Protein AF-A0AA96N1C0-F1 (afdb_monomer_lite)

Foldseek 3Di:
DQQDLVNLLVVCVVVVVQLPDQVSQQVVCVVVVHDHCVSLCVRQVHSVSSVCVSCVPVPPVPDDDDDLVVLLVVLLVVCLVVVVQLPDQVSQQVVCVVVVHDHCVSLCVSQVHSQSSCCSNQNDPDPDPPQPRLLVNLLVLCLSVVVQLDDQVSVQVVCVVVVHDHQVSLCVRQVHSVSSNCVNVVVDPDDPDPDPPLQDLVNLLVVCVVVVVQLDDQVSQQVVCVVVVHDHCVSQCVNQVGSVSSCCVSCVVVVVVVVPDPDDPDPVPPPDDD

Secondary structure (DSSP, 8-state):
----HHHHHHHHHHTGGG-SSHHHHHHHHHHTTPPPHHHHHHHHSSHHHHHHHHHH----SS--S--HHHHHHHHHHHHHHTGGG-SSHHHHHHHHHHTTPPPHHHHHHHHSSHHHHHHHHH-----SSHHHHHHHHHHHHHHHTGGG-SSHHHHHHHHHHTTPPPHHHHHHHHSSHHHHHHHHHHS-SS----------HHHHHHHHHHTTTT-SSHHHHHHHHHHTTPPPHHHHHHHHTSHHHHHHHHHHHHHHHHTTSPPPPPGGGSSS--

pLDDT: mean 73.57, std 15.93, range [30.61, 94.12]

Radius of gyration: 34.36 Å; chains: 1; bounding box: 82×48×115 Å

Sequence (274 aa):
MTYTKDDLQVLAKKHARYFNSVAEWNEFAVQMELPKARTFIYTYGTWNRAKKEIFSDASHIHYSGKAASDRKKELVDIAIQHAEHFEKIKDWNKHAEEMDLPYSRCYIYLFGSWNKAKEAIFGHQKKKNGVLVEKKQLIQSARIHIDAFTDIQSWNQYAEERDLPKAHHYIHHFGSWNEAKLAIFRSTEEVEYNPVRRYEKKELKKLAQDHAHHFTTKKDWDDYAKERELPRSETFANHFGGWNEAKKLIFKEKARIRRRRPKKPDPEKAYSMT

Structure (mmCIF, N/CA/C/O backbone):
data_AF-A0AA96N1C0-F1
#
_entry.id   AF-A0AA96N1C0-F1
#
loop_
_atom_site.group_PDB
_atom_site.id
_atom_site.type_symbol
_atom_site.label_atom_id
_atom_site.label_alt_id
_atom_site.label_comp_id
_atom_site.label_asym_id
_atom_site.label_entity_id
_atom_site.label_seq_id
_atom_site.pdbx_PDB_ins_code
_atom_site.Cartn_x
_atom_site.Cartn_y
_atom_site.Cartn_z
_atom_site.occupancy
_atom_site.B_iso_or_equiv
_atom_site.auth_seq_id
_atom_site.auth_comp_id
_atom_site.auth_asym_id
_atom_site.auth_atom_id
_atom_site.pdbx_PDB_model_num
ATOM 1 N N . MET A 1 1 ? 24.433 -1.971 -47.813 1.00 58.75 1 MET A N 1
ATOM 2 C CA . MET A 1 1 ? 23.137 -1.371 -47.435 1.00 58.75 1 MET A CA 1
ATOM 3 C C . MET A 1 1 ? 23.395 -0.270 -46.424 1.00 58.75 1 MET A C 1
ATOM 5 O O . MET A 1 1 ? 24.042 -0.532 -45.416 1.00 58.75 1 MET A O 1
ATOM 9 N N . THR A 1 2 ? 22.975 0.956 -46.716 1.00 74.50 2 THR A N 1
ATOM 10 C CA . THR A 1 2 ? 23.044 2.082 -45.778 1.00 74.50 2 THR A CA 1
ATOM 11 C C . THR A 1 2 ? 21.729 2.141 -45.013 1.00 74.50 2 THR A C 1
ATOM 13 O O . THR A 1 2 ? 20.699 2.440 -45.604 1.00 74.50 2 THR A O 1
ATOM 16 N N . TYR A 1 3 ? 21.760 1.811 -43.724 1.00 85.44 3 TYR A N 1
ATOM 17 C CA . TYR A 1 3 ? 20.597 1.945 -42.848 1.00 85.44 3 TYR A CA 1
ATOM 18 C C . TYR A 1 3 ? 20.398 3.418 -42.494 1.00 85.44 3 TYR A C 1
ATOM 20 O O . TYR A 1 3 ? 21.367 4.089 -42.120 1.00 85.44 3 TYR A O 1
ATOM 28 N N . THR A 1 4 ? 19.169 3.921 -42.592 1.00 90.69 4 THR A N 1
ATOM 29 C CA . THR A 1 4 ? 18.855 5.270 -42.110 1.00 90.69 4 THR A CA 1
ATOM 30 C C . THR A 1 4 ? 18.790 5.294 -40.580 1.00 90.69 4 THR A C 1
ATOM 32 O O . THR A 1 4 ? 18.752 4.254 -39.915 1.00 90.69 4 THR A O 1
ATOM 35 N N . LYS A 1 5 ? 18.802 6.496 -39.990 1.00 86.06 5 LYS A N 1
ATOM 36 C CA . LYS A 1 5 ? 18.679 6.658 -38.533 1.00 86.06 5 LYS A CA 1
ATOM 37 C C . LYS A 1 5 ? 17.355 6.074 -3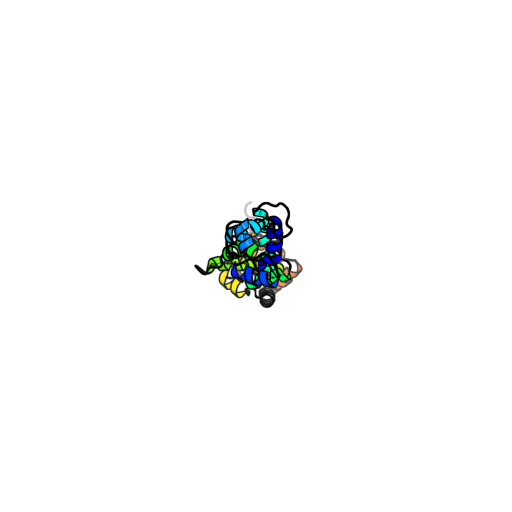8.013 1.00 86.06 5 LYS A C 1
ATOM 39 O O . LYS A 1 5 ? 17.354 5.469 -36.945 1.00 86.06 5 LYS A O 1
ATOM 44 N N . ASP A 1 6 ? 16.278 6.187 -38.783 1.00 83.75 6 ASP A N 1
ATOM 45 C CA . ASP A 1 6 ? 14.950 5.696 -38.402 1.00 83.75 6 ASP A CA 1
ATOM 46 C C . ASP A 1 6 ? 14.860 4.168 -38.514 1.00 83.75 6 ASP A C 1
ATOM 48 O O . ASP A 1 6 ? 14.372 3.512 -37.592 1.00 83.75 6 ASP A O 1
ATOM 52 N N . ASP A 1 7 ? 15.450 3.574 -39.558 1.00 88.00 7 ASP A N 1
ATOM 53 C CA . ASP A 1 7 ? 15.526 2.111 -39.703 1.00 88.00 7 ASP A CA 1
ATOM 54 C C . ASP A 1 7 ? 16.236 1.469 -38.505 1.00 88.00 7 ASP A C 1
ATOM 56 O O . ASP A 1 7 ? 15.794 0.457 -37.953 1.00 88.00 7 ASP A O 1
ATOM 60 N N . LEU A 1 8 ? 17.336 2.085 -38.061 1.00 89.56 8 LEU A N 1
ATOM 61 C CA . LEU A 1 8 ? 18.090 1.626 -36.898 1.00 89.56 8 LEU A CA 1
ATOM 62 C C . LEU A 1 8 ? 17.274 1.749 -35.607 1.00 89.56 8 LEU A C 1
ATOM 64 O O . LEU A 1 8 ? 17.351 0.855 -34.763 1.00 89.56 8 LEU A O 1
ATOM 68 N N . GLN A 1 9 ? 16.467 2.801 -35.449 1.00 86.88 9 GLN A N 1
ATOM 69 C CA . GLN A 1 9 ? 15.573 2.924 -34.296 1.00 86.88 9 GLN A CA 1
ATOM 70 C C . GLN A 1 9 ? 14.523 1.817 -34.276 1.00 86.88 9 GLN A C 1
ATOM 72 O O . GLN A 1 9 ? 14.351 1.180 -33.238 1.00 86.88 9 GLN A O 1
ATOM 77 N N . VAL A 1 10 ? 13.849 1.563 -35.401 1.00 82.56 10 VAL A N 1
ATOM 78 C CA . VAL A 1 10 ? 12.815 0.520 -35.500 1.00 82.56 10 VAL A CA 1
ATOM 79 C C . VAL A 1 10 ? 13.408 -0.854 -35.189 1.00 82.56 10 VAL A C 1
ATOM 81 O O . VAL A 1 10 ? 12.866 -1.584 -34.357 1.00 82.56 10 VAL A O 1
ATOM 84 N N . LEU A 1 11 ? 14.559 -1.186 -35.781 1.00 87.00 11 LEU A N 1
ATOM 85 C CA . LEU A 1 11 ? 15.249 -2.459 -35.551 1.00 87.00 11 LEU A CA 1
ATOM 86 C C . LEU A 1 11 ? 15.687 -2.636 -34.094 1.00 87.00 11 LEU A C 1
ATOM 88 O O . LEU A 1 11 ? 15.445 -3.685 -33.494 1.00 87.00 11 LEU A O 1
ATOM 92 N N . ALA A 1 12 ? 16.312 -1.614 -33.507 1.00 85.69 12 ALA A N 1
ATOM 93 C CA . ALA A 1 12 ? 16.765 -1.672 -32.122 1.00 85.69 12 ALA A CA 1
ATOM 94 C C . ALA A 1 12 ? 15.595 -1.735 -31.131 1.00 85.69 12 ALA A C 1
ATOM 96 O O . ALA A 1 12 ? 15.684 -2.462 -30.144 1.00 85.69 12 ALA A O 1
ATOM 97 N N . LYS A 1 13 ? 14.487 -1.029 -31.398 1.00 80.56 13 LYS A N 1
ATOM 98 C CA . LYS A 1 13 ? 13.267 -1.088 -30.577 1.00 80.56 13 LYS A CA 1
ATOM 99 C C . LYS A 1 13 ? 12.601 -2.463 -30.658 1.00 80.56 13 LYS A C 1
ATOM 101 O O . LYS A 1 13 ? 12.305 -3.042 -29.617 1.00 80.56 13 LYS A O 1
ATOM 106 N N . LYS A 1 14 ? 12.455 -3.028 -31.862 1.00 81.81 14 LYS A N 1
ATOM 107 C CA . LYS A 1 14 ? 11.891 -4.374 -32.084 1.00 81.81 14 LYS A CA 1
ATOM 108 C C . LYS A 1 14 ? 12.656 -5.469 -31.333 1.00 81.81 14 LYS A C 1
ATOM 110 O O . LYS A 1 14 ? 12.075 -6.464 -30.915 1.00 81.81 14 LYS A O 1
ATOM 115 N N . HIS A 1 15 ? 13.959 -5.279 -31.143 1.00 83.31 15 HIS A N 1
ATOM 116 C CA . HIS A 1 15 ? 14.850 -6.259 -30.527 1.00 83.31 15 HIS A CA 1
ATOM 117 C C . HIS A 1 15 ? 15.539 -5.717 -29.267 1.00 83.31 15 HIS A C 1
ATOM 119 O O . HIS A 1 15 ? 16.690 -6.050 -28.975 1.00 83.31 15 HIS A O 1
ATOM 125 N N . ALA A 1 16 ? 14.816 -4.903 -28.490 1.00 78.56 16 ALA A N 1
ATOM 126 C CA . ALA A 1 16 ? 15.349 -4.191 -27.330 1.00 78.56 16 ALA A CA 1
ATOM 127 C C . ALA A 1 16 ? 16.028 -5.106 -26.297 1.00 78.56 16 ALA A C 1
ATOM 129 O O . ALA A 1 16 ? 17.001 -4.691 -25.664 1.00 78.56 16 ALA A O 1
ATOM 130 N N . ARG A 1 17 ? 15.559 -6.358 -26.160 1.00 72.94 17 ARG A N 1
ATOM 131 C CA . ARG A 1 17 ? 16.097 -7.343 -25.207 1.00 72.94 17 ARG A CA 1
ATOM 132 C C . ARG A 1 17 ? 17.567 -7.693 -25.442 1.00 72.94 17 ARG A C 1
ATOM 134 O O . ARG A 1 17 ? 18.261 -7.956 -24.472 1.00 72.94 17 ARG A O 1
ATOM 141 N N . TYR A 1 18 ? 18.043 -7.623 -26.687 1.00 81.88 18 TYR A N 1
ATOM 142 C CA . TYR A 1 18 ? 19.437 -7.909 -27.053 1.00 81.88 18 TYR A CA 1
ATOM 143 C C . TYR A 1 18 ? 20.295 -6.642 -27.163 1.00 81.88 18 TYR A C 1
ATOM 145 O O . TYR A 1 18 ? 21.504 -6.707 -27.373 1.00 81.88 18 TYR A O 1
ATOM 153 N N . PHE A 1 19 ? 19.693 -5.458 -27.008 1.00 82.00 19 PHE A N 1
ATOM 154 C CA . PHE A 1 19 ? 20.360 -4.165 -27.168 1.00 82.00 19 PHE A CA 1
ATOM 155 C C . PHE A 1 19 ? 20.967 -3.652 -25.840 1.00 82.00 19 PHE A C 1
ATOM 157 O O . PHE A 1 19 ? 20.945 -2.453 -25.539 1.00 82.00 19 PHE A O 1
ATOM 164 N N . ASN A 1 20 ? 21.505 -4.543 -24.992 1.00 74.44 20 ASN A N 1
ATOM 165 C CA . ASN A 1 20 ? 22.107 -4.150 -23.705 1.00 74.44 20 ASN A CA 1
ATOM 166 C C . ASN A 1 20 ? 23.606 -3.864 -23.848 1.00 74.44 20 ASN A C 1
ATOM 168 O O . ASN A 1 20 ? 24.100 -2.795 -23.444 1.00 74.44 20 ASN A O 1
ATOM 172 N N . SER A 1 21 ? 24.326 -4.793 -24.478 1.00 83.12 21 SER A N 1
ATOM 173 C CA . SER A 1 21 ? 25.763 -4.713 -24.728 1.00 83.12 21 SER A CA 1
ATOM 174 C C . SER A 1 21 ? 26.081 -4.862 -26.215 1.00 83.12 21 SER A C 1
ATOM 176 O O . SER A 1 21 ? 25.303 -5.419 -26.984 1.00 83.12 21 SER A O 1
ATOM 178 N N . VAL A 1 22 ? 27.245 -4.356 -26.621 1.00 84.00 22 VAL A N 1
ATOM 179 C CA . VAL A 1 22 ? 27.747 -4.520 -27.993 1.00 84.00 22 VAL A CA 1
ATOM 180 C C . VAL A 1 22 ? 27.906 -6.002 -28.345 1.00 84.00 22 VAL A C 1
ATOM 182 O O . VAL A 1 22 ? 27.616 -6.388 -29.472 1.00 84.00 22 VAL A O 1
ATOM 185 N N . ALA A 1 23 ? 28.361 -6.819 -27.391 1.00 86.25 23 ALA A N 1
ATOM 186 C CA . ALA A 1 23 ? 28.581 -8.247 -27.590 1.00 86.25 23 ALA A CA 1
ATOM 187 C C . ALA A 1 23 ? 27.259 -8.989 -27.830 1.00 86.25 23 ALA A C 1
ATOM 189 O O . ALA A 1 23 ? 27.104 -9.632 -28.861 1.00 86.25 23 ALA A O 1
ATOM 190 N N . GLU A 1 24 ? 26.290 -8.798 -26.935 1.00 83.50 24 GLU A N 1
ATOM 191 C CA . GLU A 1 24 ? 24.968 -9.433 -27.002 1.00 83.50 24 GLU A CA 1
ATOM 192 C C . GLU A 1 24 ? 24.195 -9.024 -28.262 1.00 83.50 24 GLU A C 1
ATOM 194 O O . GLU A 1 24 ? 23.625 -9.870 -28.950 1.00 83.50 24 GLU A O 1
ATOM 199 N N . TRP A 1 25 ? 24.248 -7.738 -28.634 1.00 92.50 25 TRP A N 1
ATOM 200 C CA . TRP A 1 25 ? 23.638 -7.281 -29.880 1.00 92.50 25 TRP A CA 1
ATOM 201 C C . TRP A 1 25 ? 24.314 -7.893 -31.102 1.00 92.50 25 TRP A C 1
ATOM 203 O O . TRP A 1 25 ? 23.634 -8.282 -32.041 1.00 92.50 25 TRP A O 1
ATOM 213 N N . ASN A 1 26 ? 25.647 -7.963 -31.124 1.00 93.00 26 ASN A N 1
ATOM 214 C CA . ASN A 1 26 ? 26.366 -8.512 -32.270 1.00 93.00 26 ASN A CA 1
ATOM 215 C C . ASN A 1 26 ? 26.101 -10.005 -32.457 1.00 93.00 26 ASN A C 1
ATOM 217 O O . ASN A 1 26 ? 25.996 -10.444 -33.597 1.00 93.00 26 ASN A O 1
ATOM 221 N N . GLU A 1 27 ? 26.002 -10.765 -31.368 1.00 91.56 27 GLU A N 1
ATOM 222 C CA . GLU A 1 27 ? 25.675 -12.189 -31.411 1.00 91.56 27 GLU A CA 1
ATOM 223 C C . GLU A 1 27 ? 24.275 -12.409 -31.994 1.00 91.56 27 GLU A C 1
ATOM 225 O O . GLU A 1 27 ? 24.115 -13.130 -32.980 1.00 91.56 27 GLU A O 1
ATOM 230 N N . PHE A 1 28 ? 23.282 -11.684 -31.475 1.00 91.75 28 PHE A N 1
ATOM 231 C CA . PHE A 1 28 ? 21.921 -11.707 -32.002 1.00 91.75 28 PHE A CA 1
ATOM 232 C C . PHE A 1 28 ? 21.840 -11.219 -33.457 1.00 91.75 28 PHE A C 1
ATOM 234 O O . PHE A 1 28 ? 21.170 -11.823 -34.294 1.00 91.75 28 PHE A O 1
ATOM 241 N N . ALA A 1 29 ? 22.548 -10.138 -33.786 1.00 93.88 29 ALA A N 1
ATOM 242 C CA . ALA A 1 29 ? 22.512 -9.545 -35.114 1.00 93.88 29 ALA A CA 1
ATOM 243 C C . ALA A 1 29 ? 23.114 -10.464 -36.182 1.00 93.88 29 ALA A C 1
ATOM 245 O O . ALA A 1 29 ? 22.664 -10.431 -37.320 1.00 93.88 29 ALA A O 1
ATOM 246 N N . VAL A 1 30 ? 24.094 -11.303 -35.832 1.00 93.75 30 VAL A N 1
ATOM 247 C CA . VAL A 1 30 ? 24.614 -12.328 -36.749 1.00 93.75 30 VAL A CA 1
ATOM 2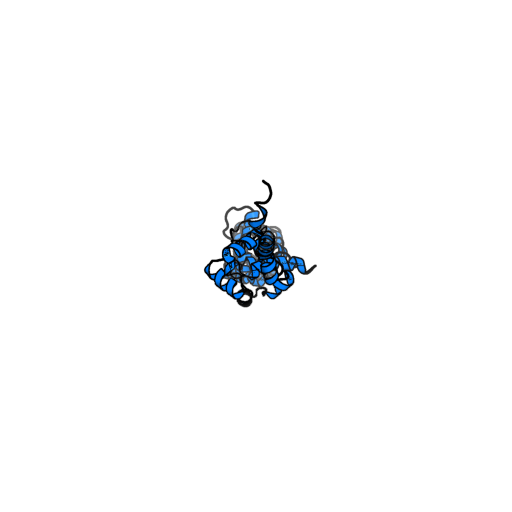48 C C . VAL A 1 30 ? 23.560 -13.399 -37.024 1.00 93.75 30 VAL A C 1
ATOM 250 O O . VAL A 1 30 ? 23.385 -13.769 -38.179 1.00 93.75 30 VAL A O 1
ATOM 253 N N . GLN A 1 31 ? 22.838 -13.858 -35.998 1.00 91.81 31 GLN A N 1
ATOM 254 C CA . GLN A 1 31 ? 21.802 -14.889 -36.151 1.00 91.81 31 GLN A CA 1
ATOM 255 C C . GLN A 1 31 ? 20.606 -14.414 -36.986 1.00 91.81 31 GLN A C 1
ATOM 257 O O . GLN A 1 31 ? 20.008 -15.205 -37.705 1.00 91.81 31 GLN A O 1
ATOM 262 N N . MET A 1 32 ? 20.266 -13.129 -36.890 1.00 90.75 32 MET A N 1
ATOM 263 C CA . MET A 1 32 ? 19.099 -12.536 -37.552 1.00 90.75 32 MET A CA 1
ATOM 264 C C . MET A 1 32 ? 19.446 -11.730 -38.813 1.00 90.75 32 MET A C 1
ATOM 266 O O . MET A 1 32 ? 18.592 -11.009 -39.323 1.00 90.75 32 MET A O 1
ATOM 270 N N . GLU A 1 33 ? 20.698 -11.801 -39.278 1.00 90.88 33 GLU A N 1
ATOM 271 C CA . GLU A 1 33 ? 21.216 -11.046 -40.434 1.00 90.88 33 GLU A CA 1
ATOM 272 C C . GLU A 1 33 ? 20.985 -9.518 -40.346 1.00 90.88 33 GLU A C 1
ATOM 274 O O . GLU A 1 33 ? 20.746 -8.821 -41.332 1.00 90.88 33 GLU A O 1
ATOM 279 N N . LEU A 1 34 ? 21.084 -8.969 -39.133 1.00 92.12 34 LEU A N 1
ATOM 280 C CA . LEU A 1 34 ? 20.849 -7.561 -38.806 1.00 92.12 34 LEU A CA 1
ATOM 281 C C . LEU A 1 34 ? 22.145 -6.725 -38.802 1.00 92.12 34 LEU A C 1
ATOM 283 O O . LEU A 1 34 ? 23.258 -7.257 -38.705 1.00 92.12 34 LEU A O 1
ATOM 287 N N . PRO A 1 35 ? 22.045 -5.380 -38.849 1.00 93.56 35 PRO A N 1
ATOM 288 C CA . PRO A 1 35 ? 23.213 -4.517 -38.720 1.00 93.56 35 PRO A CA 1
ATOM 289 C C . PRO A 1 35 ? 23.911 -4.701 -37.367 1.00 93.56 35 PRO A C 1
ATOM 291 O O . PRO A 1 35 ? 23.310 -4.577 -36.298 1.00 93.56 35 PRO A O 1
ATOM 294 N N . LYS A 1 36 ? 25.229 -4.921 -37.410 1.00 94.12 36 LYS A N 1
ATOM 295 C CA . LYS A 1 36 ? 26.074 -5.020 -36.211 1.00 94.12 36 LYS A CA 1
ATOM 296 C C . LYS A 1 36 ? 26.113 -3.699 -35.439 1.00 94.12 36 LYS A C 1
ATOM 298 O O . LYS A 1 36 ? 25.874 -2.622 -35.983 1.00 94.12 36 LYS A O 1
ATOM 303 N N . ALA A 1 37 ? 26.528 -3.761 -34.176 1.00 92.69 37 ALA A N 1
ATOM 304 C CA . ALA A 1 37 ? 26.636 -2.611 -33.278 1.00 92.69 37 ALA A CA 1
ATOM 305 C C . ALA A 1 37 ? 27.482 -1.467 -33.858 1.00 92.69 37 ALA A C 1
ATOM 307 O O . ALA A 1 37 ? 27.219 -0.298 -33.587 1.00 92.69 37 ALA A O 1
ATOM 308 N N . ARG A 1 38 ? 28.474 -1.790 -34.700 1.00 91.81 38 ARG A N 1
ATOM 309 C CA . ARG A 1 38 ? 29.299 -0.797 -35.399 1.00 91.81 38 ARG A CA 1
ATOM 310 C C . ARG A 1 38 ? 28.462 0.166 -36.244 1.00 91.81 38 ARG A C 1
ATOM 312 O O . ARG A 1 38 ? 28.792 1.345 -36.274 1.00 91.81 38 ARG A O 1
ATOM 319 N N . THR A 1 39 ? 27.382 -0.301 -36.869 1.00 92.56 39 THR A N 1
ATOM 320 C CA . THR A 1 39 ? 26.468 0.540 -37.656 1.00 92.56 39 THR A CA 1
ATOM 321 C C . THR A 1 39 ? 25.789 1.579 -36.764 1.00 92.56 39 THR A C 1
ATOM 323 O O . THR A 1 39 ? 25.768 2.759 -37.091 1.00 92.56 39 THR A O 1
ATOM 326 N N . PHE A 1 40 ? 25.342 1.178 -35.572 1.00 91.50 40 PHE A N 1
ATOM 327 C CA . PHE A 1 40 ? 24.794 2.096 -34.571 1.00 91.50 40 PHE A CA 1
ATOM 328 C C . PHE A 1 40 ? 25.852 3.067 -34.032 1.00 91.50 40 PHE A C 1
ATOM 330 O O . PHE A 1 40 ? 25.582 4.249 -33.846 1.00 91.50 40 PHE A O 1
ATOM 337 N N . ILE A 1 41 ? 27.080 2.605 -33.802 1.00 87.50 41 ILE A N 1
ATOM 338 C CA . ILE A 1 41 ? 28.170 3.478 -33.347 1.00 87.50 41 ILE A CA 1
ATOM 339 C C . ILE A 1 41 ? 28.503 4.527 -34.414 1.00 87.50 41 ILE A C 1
ATOM 341 O O . ILE A 1 41 ? 28.713 5.682 -34.067 1.00 87.50 41 ILE A O 1
ATOM 345 N N . TYR A 1 42 ? 28.488 4.165 -35.698 1.00 89.00 42 TYR A N 1
ATOM 346 C CA . TYR A 1 42 ? 28.724 5.113 -36.789 1.00 89.00 42 TYR A CA 1
ATOM 347 C C . TYR A 1 42 ? 27.642 6.198 -36.856 1.00 89.00 42 TYR A C 1
ATOM 349 O O . TYR A 1 42 ? 27.959 7.374 -36.999 1.00 89.00 42 TYR A O 1
ATOM 357 N N . THR A 1 43 ? 26.372 5.812 -36.707 1.00 87.31 43 THR A N 1
ATOM 358 C CA . THR A 1 43 ? 25.235 6.738 -36.824 1.00 87.31 43 THR A CA 1
ATOM 359 C C . THR A 1 43 ? 25.059 7.632 -35.594 1.00 87.31 43 THR A C 1
ATOM 361 O O . THR A 1 43 ? 24.713 8.803 -35.720 1.00 87.31 43 THR A O 1
ATOM 364 N N . TYR A 1 44 ? 25.295 7.102 -34.391 1.00 82.62 44 TYR A N 1
ATOM 365 C CA . TYR A 1 44 ? 25.030 7.801 -33.124 1.00 82.62 44 TYR A CA 1
ATOM 366 C C . TYR A 1 44 ? 26.311 8.192 -32.368 1.00 82.62 44 TYR A C 1
ATOM 368 O O . TYR A 1 44 ? 26.253 8.674 -31.236 1.00 82.62 44 TYR A O 1
ATOM 376 N N . GLY A 1 45 ? 27.487 7.958 -32.947 1.00 85.19 45 GLY A N 1
ATOM 377 C CA . GLY A 1 45 ? 28.807 8.249 -32.380 1.00 85.19 45 GLY A CA 1
ATOM 378 C C . GLY A 1 45 ? 29.284 7.243 -31.328 1.00 85.19 45 GLY A C 1
ATOM 379 O O . GLY A 1 45 ? 30.405 6.753 -31.402 1.00 85.19 45 GLY A O 1
ATOM 380 N N . THR A 1 46 ? 28.456 6.908 -30.334 1.00 85.81 46 THR A N 1
ATOM 381 C CA . THR A 1 46 ? 28.799 5.895 -29.317 1.00 85.81 46 THR A CA 1
ATOM 382 C C . THR A 1 46 ? 27.635 4.952 -29.053 1.00 85.81 46 THR A C 1
ATOM 384 O O . THR A 1 46 ? 26.475 5.332 -29.186 1.00 85.81 46 THR A O 1
ATOM 387 N N . TRP A 1 47 ? 27.928 3.731 -28.597 1.00 83.19 47 TRP A N 1
ATOM 388 C CA . TRP A 1 47 ? 26.896 2.751 -28.238 1.00 83.19 47 TRP A CA 1
ATOM 389 C C . TRP A 1 47 ? 25.967 3.255 -27.126 1.00 83.19 47 TRP A C 1
ATOM 391 O O . TRP A 1 47 ? 24.757 3.051 -27.168 1.00 83.19 47 TRP A O 1
ATOM 401 N N . ASN A 1 48 ? 26.514 3.968 -26.137 1.00 74.38 48 ASN A N 1
ATOM 402 C CA . ASN A 1 48 ? 25.709 4.560 -25.070 1.00 74.38 48 ASN A CA 1
ATOM 403 C C . ASN A 1 48 ? 24.846 5.719 -25.576 1.00 74.38 48 ASN A C 1
ATOM 405 O O . ASN A 1 48 ? 23.718 5.861 -25.115 1.00 74.38 48 ASN A O 1
ATOM 409 N N . ARG A 1 49 ? 25.329 6.508 -26.544 1.00 76.69 49 ARG A N 1
ATOM 410 C CA . ARG A 1 49 ? 24.532 7.549 -27.200 1.00 76.69 49 ARG A CA 1
ATOM 411 C C . ARG A 1 49 ? 23.456 6.958 -28.108 1.00 76.69 49 ARG A C 1
ATOM 413 O O . ARG A 1 49 ? 22.340 7.448 -28.058 1.00 76.69 49 ARG A O 1
ATOM 420 N N . ALA A 1 50 ? 23.730 5.861 -28.813 1.00 82.56 50 ALA A N 1
ATOM 421 C CA . ALA A 1 50 ? 22.718 5.094 -29.541 1.00 82.56 50 ALA A CA 1
ATOM 422 C C . ALA A 1 50 ? 21.630 4.589 -28.586 1.00 82.56 50 ALA A C 1
ATOM 424 O O . ALA A 1 50 ? 20.457 4.884 -28.772 1.00 82.56 50 ALA A O 1
ATOM 425 N N . LYS A 1 51 ? 22.016 3.917 -27.492 1.00 81.19 51 LYS A N 1
ATOM 426 C CA . LYS A 1 51 ? 21.076 3.472 -26.452 1.00 81.19 51 LYS A CA 1
ATOM 427 C C . LYS A 1 51 ? 20.282 4.629 -25.857 1.00 81.19 51 LYS A C 1
ATOM 429 O O . LYS A 1 51 ? 19.101 4.478 -25.572 1.00 81.19 51 LYS A O 1
ATOM 434 N N . LYS A 1 52 ? 20.936 5.767 -25.631 1.00 76.56 52 LYS A N 1
ATOM 435 C CA . LYS A 1 52 ? 20.268 6.946 -25.106 1.00 76.56 52 LYS A CA 1
ATOM 436 C C . LYS A 1 52 ? 19.294 7.492 -26.134 1.00 76.56 52 LYS A C 1
ATOM 438 O O . LYS A 1 52 ? 18.150 7.572 -25.784 1.00 76.56 52 LYS A O 1
ATOM 443 N N . GLU A 1 53 ? 19.677 7.790 -27.368 1.00 81.12 53 GLU A N 1
ATOM 444 C CA . GLU A 1 53 ? 18.786 8.411 -28.361 1.00 81.12 53 GLU A CA 1
ATOM 445 C C . GLU A 1 53 ? 17.658 7.483 -28.841 1.00 81.12 53 GLU A C 1
ATOM 447 O O . GLU A 1 53 ? 16.528 7.928 -29.007 1.00 81.12 53 GLU A O 1
ATOM 452 N N . ILE A 1 54 ? 17.935 6.191 -29.035 1.00 81.75 54 ILE A N 1
ATOM 453 C CA . ILE A 1 54 ? 16.940 5.212 -29.503 1.00 81.75 54 ILE A CA 1
ATOM 454 C C . ILE A 1 54 ? 15.885 4.941 -28.422 1.00 81.75 54 ILE A C 1
ATOM 456 O O . ILE A 1 54 ? 14.708 4.774 -28.739 1.00 81.75 54 ILE A O 1
ATOM 460 N N . PHE A 1 55 ? 16.300 4.904 -27.150 1.00 69.81 55 PHE A N 1
ATOM 461 C CA . PHE A 1 55 ? 15.434 4.547 -26.020 1.00 69.81 55 PHE A CA 1
ATOM 462 C C . PHE A 1 55 ? 15.149 5.708 -25.050 1.00 69.81 55 PHE A C 1
ATOM 464 O O . PHE A 1 55 ? 14.447 5.506 -24.065 1.00 69.81 55 PHE A O 1
ATOM 471 N N . SER A 1 56 ? 15.658 6.920 -25.293 1.00 63.16 56 SER A N 1
ATOM 472 C CA . SER A 1 56 ? 15.216 8.149 -24.608 1.00 63.16 56 SER A CA 1
ATOM 473 C C . SER A 1 56 ? 13.834 8.548 -25.084 1.00 63.16 56 SER A C 1
ATOM 475 O O . SER A 1 56 ? 13.079 9.152 -24.331 1.00 63.16 56 SER A O 1
ATOM 477 N N . ASP A 1 57 ? 13.516 8.163 -26.319 1.00 47.66 57 ASP A N 1
ATOM 478 C CA . ASP A 1 57 ? 12.200 8.251 -26.930 1.00 47.66 57 ASP A CA 1
ATOM 479 C C . ASP A 1 57 ? 11.456 6.915 -26.754 1.00 47.66 57 ASP A C 1
ATOM 481 O O . ASP A 1 57 ? 11.009 6.265 -27.704 1.00 47.66 57 ASP A O 1
ATOM 485 N N . ALA A 1 58 ? 11.370 6.455 -25.499 1.00 44.38 58 ALA A N 1
ATOM 486 C CA . ALA A 1 58 ? 10.507 5.350 -25.074 1.00 44.38 58 ALA A CA 1
ATOM 487 C C . ALA A 1 58 ? 9.026 5.790 -25.046 1.00 44.38 58 ALA A C 1
ATOM 489 O O . ALA A 1 58 ? 8.295 5.539 -24.093 1.00 44.38 58 ALA A O 1
ATOM 490 N N . SER A 1 59 ? 8.612 6.467 -26.117 1.00 40.50 59 SER A N 1
ATOM 491 C CA . SER A 1 59 ? 7.257 6.862 -26.501 1.00 40.50 59 SER A CA 1
ATOM 492 C C . SER A 1 59 ? 6.558 5.788 -27.355 1.00 40.50 59 SER A C 1
ATOM 494 O O . SER A 1 59 ? 5.530 6.056 -27.963 1.00 40.50 59 SER A O 1
ATOM 496 N N . HIS A 1 60 ? 7.078 4.553 -27.381 1.00 38.97 60 HIS A N 1
ATOM 497 C CA . HIS A 1 60 ? 6.427 3.406 -28.033 1.00 38.97 60 HIS A CA 1
ATOM 498 C C . HIS A 1 60 ? 6.219 2.210 -27.094 1.00 38.97 60 HIS A C 1
ATOM 500 O O . HIS A 1 60 ? 6.424 1.060 -27.460 1.00 38.97 60 HIS A O 1
ATOM 506 N N . ILE A 1 61 ? 5.744 2.502 -25.887 1.00 38.38 61 ILE A N 1
ATOM 507 C CA . ILE A 1 61 ? 4.523 1.839 -25.418 1.00 38.38 61 ILE A CA 1
ATOM 508 C C . ILE A 1 61 ? 3.433 2.882 -25.700 1.00 38.38 61 ILE A C 1
ATOM 510 O O . ILE A 1 61 ? 3.653 4.057 -25.405 1.00 38.38 61 ILE A O 1
ATOM 514 N N . HIS A 1 62 ? 2.342 2.513 -26.370 1.00 36.44 62 HIS A N 1
ATOM 515 C CA . HIS A 1 62 ? 1.265 3.424 -26.777 1.00 36.44 62 HIS A CA 1
ATOM 516 C C . HIS A 1 62 ? 0.688 4.203 -25.578 1.00 36.44 62 HIS A C 1
ATOM 518 O O . HIS A 1 62 ? -0.289 3.762 -24.997 1.00 36.44 62 HIS A O 1
ATOM 524 N N . TYR A 1 63 ? 1.235 5.367 -25.209 1.00 35.59 63 TYR A N 1
ATOM 525 C CA . TYR A 1 63 ? 0.631 6.219 -24.180 1.00 35.59 63 TYR A CA 1
ATOM 526 C C . TYR A 1 63 ? 0.786 7.709 -24.498 1.00 35.59 63 TYR A C 1
ATOM 528 O O . TYR A 1 63 ? 1.873 8.287 -24.539 1.00 35.59 63 TYR A O 1
ATOM 536 N N . SER A 1 64 ? -0.367 8.316 -24.770 1.00 30.61 64 SER A N 1
ATOM 537 C CA . SER A 1 64 ? -0.598 9.691 -25.203 1.00 30.61 64 SER A CA 1
ATOM 538 C C . SER A 1 64 ? 0.089 10.744 -24.326 1.00 30.61 64 SER A C 1
ATOM 540 O O . SER A 1 64 ? -0.134 10.759 -23.119 1.00 30.61 64 SER A O 1
ATOM 542 N N . GLY A 1 65 ? 0.835 11.668 -24.945 1.00 32.94 65 GLY A N 1
ATOM 543 C CA . GLY A 1 65 ? 0.844 13.125 -24.692 1.00 32.94 65 GLY A CA 1
ATOM 544 C C . GLY A 1 65 ? 0.878 13.710 -23.268 1.00 32.94 65 GLY A C 1
ATOM 545 O O . GLY A 1 65 ? 0.649 14.908 -23.135 1.00 32.94 65 GLY A O 1
ATOM 546 N N . LYS A 1 66 ? 1.128 12.938 -22.208 1.00 39.88 66 LYS A N 1
ATOM 547 C CA . LYS A 1 66 ? 1.012 13.399 -20.816 1.00 39.88 66 LYS A CA 1
ATOM 548 C C . LYS A 1 66 ? 2.353 13.795 -20.198 1.00 39.88 66 LYS A C 1
ATOM 550 O O . LYS A 1 66 ? 3.423 13.310 -20.584 1.00 39.88 66 LYS A O 1
ATOM 555 N N . ALA A 1 67 ? 2.289 14.706 -19.226 1.00 50.53 67 ALA A N 1
ATOM 556 C CA . ALA A 1 67 ? 3.453 15.268 -18.553 1.00 50.53 67 ALA A CA 1
ATOM 557 C C . ALA A 1 67 ? 4.247 14.183 -17.799 1.00 50.53 67 ALA A C 1
ATOM 559 O O . ALA A 1 67 ? 3.717 13.150 -17.397 1.00 50.53 67 ALA A O 1
ATOM 560 N N . ALA A 1 68 ? 5.543 14.411 -17.559 1.00 50.00 68 ALA A N 1
ATOM 561 C CA . ALA A 1 68 ? 6.411 13.441 -16.877 1.00 50.00 68 ALA A CA 1
ATOM 562 C C . ALA A 1 68 ? 5.923 13.034 -15.468 1.00 50.00 68 ALA A C 1
ATOM 564 O O . ALA A 1 68 ? 6.267 11.950 -14.999 1.00 50.00 68 ALA A O 1
ATOM 565 N N . SER A 1 69 ? 5.127 13.890 -14.817 1.00 52.00 69 SER A N 1
ATOM 566 C CA . SER A 1 69 ? 4.458 13.605 -13.543 1.00 52.00 69 SER A CA 1
ATOM 567 C C . SER A 1 69 ? 3.386 12.519 -13.684 1.00 52.00 69 SER A C 1
ATOM 569 O O . SER A 1 69 ? 3.349 11.584 -12.888 1.00 52.00 69 SER A O 1
ATOM 571 N N . ASP A 1 70 ? 2.579 12.579 -14.743 1.00 53.78 70 ASP A N 1
ATOM 572 C CA . ASP A 1 70 ? 1.493 11.625 -14.992 1.00 53.78 70 ASP A CA 1
ATOM 573 C C . ASP A 1 70 ? 2.042 10.237 -15.340 1.00 53.78 70 ASP A C 1
ATOM 575 O O . ASP A 1 70 ? 1.539 9.226 -14.859 1.00 53.78 70 ASP A O 1
ATOM 579 N N . ARG A 1 71 ? 3.154 10.192 -16.088 1.00 60.78 71 ARG A N 1
ATOM 580 C CA . ARG A 1 71 ? 3.858 8.945 -16.441 1.00 60.78 71 ARG A CA 1
ATOM 581 C C . ARG A 1 71 ? 4.413 8.202 -15.228 1.00 60.78 71 ARG A C 1
ATOM 583 O O . ARG A 1 71 ? 4.448 6.976 -15.208 1.00 60.78 71 ARG A O 1
ATOM 590 N N . LYS A 1 72 ? 4.877 8.937 -14.210 1.00 67.00 72 LYS A N 1
ATOM 591 C CA . LYS A 1 72 ? 5.337 8.323 -12.957 1.00 67.00 72 LYS A CA 1
ATOM 592 C C . LYS A 1 72 ? 4.178 7.698 -12.194 1.00 67.00 72 LYS A C 1
ATOM 594 O O . LYS A 1 72 ? 4.357 6.613 -11.658 1.00 67.00 72 LYS A O 1
ATOM 599 N N . LYS A 1 73 ? 3.027 8.372 -12.161 1.00 69.56 73 LYS A N 1
ATOM 600 C CA . LYS A 1 73 ? 1.826 7.879 -11.485 1.00 69.56 73 LYS A CA 1
ATOM 601 C C . LYS A 1 73 ? 1.319 6.586 -12.126 1.00 69.56 73 LYS A C 1
ATOM 603 O O . LYS A 1 73 ? 1.122 5.608 -11.428 1.00 69.56 73 LYS A O 1
ATOM 608 N N . GLU A 1 74 ? 1.240 6.546 -13.449 1.00 72.62 74 GLU A N 1
ATOM 609 C CA . GLU A 1 74 ? 0.781 5.364 -14.182 1.00 72.62 74 GLU A CA 1
ATOM 610 C C . GLU A 1 74 ? 1.687 4.139 -13.990 1.00 72.62 74 GLU A C 1
ATOM 612 O O . GLU A 1 74 ? 1.206 3.049 -13.691 1.00 72.62 74 GLU A O 1
ATOM 617 N N . LEU A 1 75 ? 3.011 4.311 -14.092 1.00 76.25 75 LEU A N 1
ATOM 618 C CA . LEU A 1 75 ? 3.934 3.209 -13.813 1.00 76.25 75 LEU A CA 1
ATOM 619 C C . LEU A 1 75 ? 3.813 2.721 -12.365 1.00 76.25 75 LEU A C 1
ATOM 621 O O . LEU A 1 75 ? 3.917 1.519 -12.125 1.00 76.25 75 LEU A O 1
ATOM 625 N N . VAL A 1 76 ? 3.595 3.636 -11.416 1.00 75.75 76 VAL A N 1
ATOM 626 C CA . VAL A 1 76 ? 3.335 3.288 -10.013 1.00 75.75 76 VAL A CA 1
ATOM 627 C C . VAL A 1 76 ? 2.056 2.464 -9.897 1.00 75.75 76 VAL A C 1
ATOM 629 O O . VAL A 1 76 ? 2.103 1.408 -9.278 1.00 75.75 76 VAL A O 1
ATOM 632 N N . ASP A 1 77 ? 0.966 2.870 -10.544 1.00 72.25 77 ASP A N 1
ATOM 633 C CA . ASP A 1 77 ? -0.310 2.149 -10.508 1.00 72.25 77 ASP A CA 1
ATOM 634 C C . ASP A 1 77 ? -0.174 0.726 -11.089 1.00 72.25 77 ASP A C 1
ATOM 636 O O . ASP A 1 77 ? -0.597 -0.240 -10.456 1.00 72.25 77 ASP A O 1
ATOM 640 N N . ILE A 1 78 ? 0.515 0.569 -12.227 1.00 77.38 78 ILE A N 1
ATOM 641 C CA . ILE A 1 78 ? 0.792 -0.744 -12.843 1.00 77.38 78 ILE A CA 1
ATOM 642 C C . ILE A 1 78 ? 1.665 -1.617 -11.929 1.00 77.38 78 ILE A C 1
ATOM 644 O O . ILE A 1 78 ? 1.402 -2.804 -11.743 1.00 77.38 78 ILE A O 1
ATOM 648 N N . ALA A 1 79 ? 2.708 -1.038 -11.330 1.00 79.50 79 ALA A N 1
ATOM 649 C CA . ALA A 1 79 ? 3.580 -1.776 -10.419 1.00 79.50 79 ALA A CA 1
ATOM 650 C C . ALA A 1 79 ? 2.868 -2.183 -9.124 1.00 79.50 79 ALA A C 1
ATOM 652 O O . ALA A 1 79 ? 3.204 -3.214 -8.551 1.00 79.50 79 ALA A O 1
ATOM 653 N N . ILE A 1 80 ? 1.894 -1.392 -8.667 1.00 71.31 80 ILE A N 1
ATOM 654 C CA . ILE A 1 80 ? 1.048 -1.727 -7.518 1.00 71.31 80 ILE A CA 1
ATOM 655 C C . ILE A 1 80 ? 0.108 -2.883 -7.867 1.00 71.31 80 ILE A C 1
ATOM 657 O O . ILE A 1 80 ? -0.010 -3.815 -7.076 1.00 71.31 80 ILE A O 1
ATOM 661 N N . GLN A 1 81 ? -0.522 -2.856 -9.045 1.00 73.69 81 GLN A N 1
ATOM 662 C CA . GLN A 1 81 ? -1.426 -3.924 -9.499 1.00 73.69 81 GLN A CA 1
ATOM 663 C C . GLN A 1 81 ? -0.730 -5.284 -9.619 1.00 73.69 81 GLN A C 1
ATOM 665 O O . GLN A 1 81 ? -1.363 -6.317 -9.430 1.00 73.69 81 GLN A O 1
ATOM 670 N N . HIS A 1 82 ? 0.575 -5.279 -9.888 1.00 79.56 82 HIS A N 1
ATOM 671 C CA . HIS A 1 82 ? 1.386 -6.480 -10.085 1.00 79.56 82 HIS A CA 1
ATOM 672 C C . HIS A 1 82 ? 2.552 -6.563 -9.086 1.00 79.56 82 HIS A C 1
ATOM 674 O O . HIS A 1 82 ? 3.650 -7.022 -9.415 1.00 79.56 82 HIS A O 1
ATOM 680 N N . ALA A 1 83 ? 2.328 -6.090 -7.856 1.00 74.56 83 ALA A N 1
ATOM 681 C CA . ALA A 1 83 ? 3.373 -5.933 -6.844 1.00 74.56 83 ALA A CA 1
ATOM 682 C C . ALA A 1 83 ? 4.116 -7.239 -6.511 1.00 74.56 83 ALA A C 1
ATOM 684 O O . ALA A 1 83 ? 5.317 -7.204 -6.235 1.00 74.56 83 ALA A O 1
ATOM 685 N N . GLU A 1 84 ? 3.429 -8.379 -6.595 1.00 70.88 84 GLU A N 1
ATOM 686 C CA . GLU A 1 84 ? 3.964 -9.721 -6.327 1.00 70.88 84 GLU A CA 1
ATOM 687 C C . GLU A 1 84 ? 5.158 -10.096 -7.225 1.00 70.88 84 GLU A C 1
ATOM 689 O O . GLU A 1 84 ? 6.062 -10.813 -6.800 1.00 70.88 84 GLU A O 1
ATOM 694 N N . HIS A 1 85 ? 5.233 -9.530 -8.433 1.00 78.62 85 HIS A N 1
ATOM 695 C CA . HIS A 1 85 ? 6.328 -9.763 -9.378 1.00 78.62 85 HIS A CA 1
ATOM 696 C C . HIS A 1 85 ? 7.383 -8.645 -9.373 1.00 78.62 85 HIS A C 1
ATOM 698 O O . HIS A 1 85 ? 8.408 -8.750 -10.049 1.00 78.62 85 HIS A O 1
ATOM 704 N N . PHE A 1 86 ? 7.181 -7.567 -8.605 1.00 80.19 86 PHE A N 1
ATOM 705 C CA . PHE A 1 86 ? 8.030 -6.367 -8.638 1.00 80.19 86 PHE A CA 1
ATOM 706 C C . PHE A 1 86 ? 9.265 -6.448 -7.714 1.00 80.19 86 PHE A C 1
ATOM 708 O O . PHE A 1 86 ? 9.999 -5.474 -7.529 1.00 80.19 86 PHE A O 1
ATOM 715 N N . GLU A 1 87 ? 9.558 -7.601 -7.112 1.00 76.56 87 GLU A N 1
ATOM 716 C CA . GLU A 1 87 ? 10.689 -7.724 -6.186 1.00 76.56 87 GLU A CA 1
ATOM 717 C C . GLU A 1 87 ? 12.045 -7.671 -6.922 1.00 76.56 87 GLU A C 1
ATOM 719 O O . GLU A 1 87 ? 12.928 -6.837 -6.624 1.00 76.56 87 GLU A O 1
ATOM 724 N N . LYS A 1 88 ? 12.195 -8.542 -7.928 1.00 82.44 88 LYS A N 1
ATOM 725 C CA . LYS A 1 88 ? 13.411 -8.717 -8.729 1.00 82.44 88 LYS A CA 1
ATOM 726 C C . LYS A 1 88 ? 13.148 -8.335 -10.178 1.00 82.44 88 LYS A C 1
ATOM 728 O O . LYS A 1 88 ? 12.126 -8.675 -10.757 1.00 82.44 88 LYS A O 1
ATOM 733 N N . ILE A 1 89 ? 14.141 -7.699 -10.798 1.00 79.69 89 ILE A N 1
ATOM 734 C CA . ILE A 1 89 ? 14.075 -7.265 -12.203 1.00 79.69 89 ILE A CA 1
ATOM 735 C C . ILE A 1 89 ? 13.744 -8.427 -13.150 1.00 79.69 89 ILE A C 1
ATOM 737 O O . ILE A 1 89 ? 12.992 -8.244 -14.100 1.00 79.69 89 ILE A O 1
ATOM 741 N N . LYS A 1 90 ? 14.320 -9.611 -12.906 1.00 82.00 90 LYS A N 1
ATOM 742 C CA . LYS A 1 90 ? 14.117 -10.789 -13.758 1.00 82.00 90 LYS A CA 1
ATOM 743 C C . LYS A 1 90 ? 12.668 -11.278 -13.707 1.00 82.00 90 LYS A C 1
ATOM 745 O O . LYS A 1 90 ? 12.105 -11.572 -14.754 1.00 82.00 90 LYS A O 1
ATOM 750 N N . ASP A 1 91 ? 12.092 -11.310 -12.510 1.00 84.44 91 ASP A N 1
ATOM 751 C CA . ASP A 1 91 ? 10.727 -11.783 -12.278 1.00 84.44 91 ASP A CA 1
ATOM 752 C C . ASP A 1 91 ? 9.721 -10.777 -12.853 1.00 84.44 91 ASP A C 1
ATOM 754 O O . ASP A 1 91 ? 8.841 -11.164 -13.618 1.00 84.44 91 ASP A O 1
ATOM 758 N N . TRP A 1 92 ? 9.952 -9.477 -12.630 1.00 87.06 92 TRP A N 1
ATOM 759 C CA . TRP A 1 92 ? 9.154 -8.413 -13.238 1.00 87.06 92 TRP A CA 1
ATOM 760 C C . TRP A 1 92 ? 9.203 -8.439 -14.763 1.00 87.06 92 TRP A C 1
ATOM 762 O O . TRP A 1 92 ? 8.176 -8.332 -15.414 1.00 87.06 92 TRP A O 1
ATOM 772 N N . ASN A 1 93 ? 10.392 -8.568 -15.357 1.00 80.88 93 ASN A N 1
ATOM 773 C CA . ASN A 1 93 ? 10.531 -8.564 -16.812 1.00 80.88 93 ASN A CA 1
ATOM 774 C C . ASN A 1 93 ? 9.851 -9.769 -17.466 1.00 80.88 93 ASN A C 1
ATOM 776 O O . ASN A 1 93 ? 9.337 -9.625 -18.569 1.00 80.88 93 ASN A O 1
ATOM 780 N N . LYS A 1 94 ? 9.862 -10.932 -16.804 1.00 83.75 94 LYS A N 1
ATOM 781 C CA . LYS A 1 94 ? 9.147 -12.120 -17.275 1.00 83.75 94 LYS A CA 1
ATOM 782 C C . LYS A 1 94 ? 7.635 -11.885 -17.235 1.00 83.75 94 LYS A C 1
ATOM 784 O O . LYS A 1 94 ? 6.967 -12.067 -18.243 1.00 83.75 94 LYS A O 1
ATOM 789 N N . HIS A 1 95 ? 7.126 -11.408 -16.101 1.00 80.81 95 HIS A N 1
ATOM 790 C CA . HIS A 1 95 ? 5.711 -11.066 -15.938 1.00 80.81 95 HIS A CA 1
ATOM 791 C C . HIS A 1 95 ? 5.257 -9.984 -16.924 1.00 80.81 95 HIS A C 1
ATOM 793 O O . HIS A 1 95 ? 4.190 -10.069 -17.521 1.00 80.81 95 HIS A O 1
ATOM 799 N N . ALA A 1 96 ? 6.103 -8.981 -17.150 1.00 78.50 96 ALA A N 1
ATOM 800 C CA . ALA A 1 96 ? 5.828 -7.907 -18.089 1.00 78.50 96 ALA A CA 1
ATOM 801 C C . ALA A 1 96 ? 5.775 -8.385 -19.546 1.00 78.50 96 ALA A C 1
ATOM 803 O O . ALA A 1 96 ? 5.002 -7.840 -20.322 1.00 78.50 96 ALA A O 1
ATOM 804 N N . GLU A 1 97 ? 6.552 -9.407 -19.914 1.00 74.94 97 GLU A N 1
ATOM 805 C CA . GLU A 1 97 ? 6.469 -10.043 -21.235 1.00 74.94 97 GLU A CA 1
ATOM 806 C C . GLU A 1 97 ? 5.167 -10.838 -21.400 1.00 74.94 97 GLU A C 1
ATOM 808 O O . GLU A 1 97 ? 4.548 -10.788 -22.459 1.00 74.94 97 GLU A O 1
ATOM 813 N N . GLU A 1 98 ? 4.730 -11.538 -20.351 1.00 79.06 98 GLU A N 1
ATOM 814 C CA . GLU A 1 98 ? 3.498 -12.338 -20.362 1.00 79.06 98 GLU A CA 1
ATOM 815 C C . GLU A 1 98 ? 2.231 -11.465 -20.390 1.00 79.06 98 GLU A C 1
ATOM 817 O O . GLU A 1 98 ? 1.247 -11.829 -21.033 1.00 79.06 98 GLU A O 1
ATOM 822 N N . MET A 1 99 ? 2.266 -10.306 -19.728 1.00 69.38 99 MET A N 1
ATOM 823 C CA . MET A 1 99 ? 1.112 -9.415 -19.539 1.00 69.38 99 MET A CA 1
ATOM 824 C C . MET A 1 99 ? 1.150 -8.144 -20.405 1.00 69.38 99 MET A C 1
ATOM 826 O O . MET A 1 99 ? 0.329 -7.252 -20.203 1.00 69.38 99 MET A O 1
ATOM 830 N N . ASP A 1 100 ? 2.102 -8.045 -21.339 1.00 76.06 100 ASP A N 1
ATOM 831 C CA . ASP A 1 100 ? 2.341 -6.867 -22.194 1.00 76.06 100 ASP A CA 1
ATOM 832 C C . ASP A 1 100 ? 2.479 -5.547 -21.395 1.00 76.06 100 ASP A C 1
ATOM 834 O O . ASP A 1 100 ? 1.909 -4.504 -21.722 1.00 76.06 100 ASP A O 1
ATOM 838 N N . LEU A 1 101 ? 3.233 -5.595 -20.289 1.00 78.44 101 LEU A N 1
ATOM 839 C CA . LEU A 1 101 ? 3.438 -4.473 -19.364 1.00 78.44 101 LEU A CA 1
ATOM 840 C C . LEU A 1 101 ? 4.778 -3.750 -19.598 1.00 78.44 101 LEU A C 1
ATOM 842 O O . LEU A 1 101 ? 5.709 -4.275 -20.216 1.00 78.44 101 LEU A O 1
ATOM 846 N N . PRO A 1 102 ? 4.958 -2.543 -19.026 1.00 77.12 102 PRO A N 1
ATOM 847 C CA . PRO A 1 102 ? 6.239 -1.851 -19.054 1.00 77.12 102 PRO A CA 1
ATOM 848 C C . PRO A 1 102 ? 7.356 -2.638 -18.352 1.00 77.12 102 PRO A C 1
ATOM 850 O O . PRO A 1 102 ? 7.310 -2.924 -17.155 1.00 77.12 102 PRO A O 1
ATOM 853 N N . TYR A 1 103 ? 8.439 -2.907 -19.078 1.00 82.19 103 TYR A N 1
ATOM 854 C CA . TYR A 1 103 ? 9.624 -3.566 -18.527 1.00 82.19 103 TYR A CA 1
ATOM 855 C C . TYR A 1 103 ? 10.302 -2.735 -17.429 1.00 82.19 103 TYR A C 1
ATOM 857 O O . TYR A 1 103 ? 10.186 -1.507 -17.363 1.00 82.19 103 TYR A O 1
ATOM 865 N N . SER A 1 104 ? 11.136 -3.391 -16.616 1.00 78.75 104 SER A N 1
ATOM 866 C CA . SER A 1 104 ? 11.873 -2.755 -15.508 1.00 78.75 104 SER A CA 1
ATOM 867 C C . SER A 1 104 ? 12.705 -1.537 -15.928 1.00 78.75 104 SER A C 1
ATOM 869 O O . SER A 1 104 ? 12.943 -0.625 -15.135 1.00 78.75 104 SER A O 1
ATOM 871 N N . ARG A 1 105 ? 13.123 -1.477 -17.197 1.00 73.88 105 ARG A N 1
ATOM 872 C CA . ARG A 1 105 ? 13.867 -0.350 -17.767 1.00 73.88 105 ARG A CA 1
ATOM 873 C C . ARG A 1 105 ? 13.059 0.952 -17.777 1.00 73.88 105 ARG A C 1
ATOM 875 O O . ARG A 1 105 ? 13.661 2.000 -17.555 1.00 73.88 105 ARG A O 1
ATOM 882 N N . CYS A 1 106 ? 11.735 0.902 -17.952 1.00 74.62 106 CYS A N 1
ATOM 883 C CA . CYS A 1 106 ? 10.868 2.085 -17.871 1.00 74.62 106 CYS A CA 1
ATOM 884 C C . CYS A 1 106 ? 10.901 2.692 -16.460 1.00 74.62 106 CYS A C 1
ATOM 886 O O . CYS A 1 106 ? 11.079 3.899 -16.287 1.00 74.62 106 CYS A O 1
ATOM 888 N N . TYR A 1 107 ? 10.851 1.834 -15.444 1.00 82.00 107 TYR A N 1
ATOM 889 C CA . TYR A 1 107 ? 10.970 2.222 -14.042 1.00 82.00 107 TYR A CA 1
ATOM 890 C C . TYR A 1 107 ? 12.361 2.764 -13.704 1.00 82.00 107 TYR A C 1
ATOM 892 O O . TYR A 1 107 ? 12.497 3.831 -13.106 1.00 82.00 107 TYR A O 1
ATOM 900 N N . ILE A 1 108 ? 13.420 2.077 -14.134 1.00 78.81 108 ILE A N 1
ATOM 901 C CA . ILE A 1 108 ? 14.799 2.540 -13.927 1.00 78.81 108 ILE A CA 1
ATOM 902 C C . ILE A 1 108 ? 15.019 3.905 -14.586 1.00 78.81 108 ILE A C 1
ATOM 904 O O . ILE A 1 108 ? 15.681 4.757 -14.003 1.00 78.81 108 ILE A O 1
ATOM 908 N N . TYR A 1 109 ? 14.448 4.137 -15.767 1.00 75.94 109 TYR A N 1
ATOM 909 C CA . TYR A 1 109 ? 14.567 5.410 -16.467 1.00 75.94 109 TYR A CA 1
ATOM 910 C C . TYR A 1 109 ? 13.868 6.556 -15.721 1.00 75.94 109 TYR A C 1
ATOM 912 O O . TYR A 1 109 ? 14.481 7.600 -15.502 1.00 75.94 109 TYR A O 1
ATOM 920 N N . LEU A 1 110 ? 12.617 6.368 -15.279 1.00 73.00 110 LEU A N 1
ATOM 921 C CA . LEU A 1 110 ? 11.849 7.435 -14.617 1.00 73.00 110 LEU A CA 1
ATOM 922 C C . LEU A 1 110 ? 12.272 7.701 -13.167 1.00 73.00 110 LEU A C 1
ATOM 924 O O . LEU A 1 110 ? 12.207 8.846 -12.705 1.00 73.00 110 LEU A O 1
ATOM 928 N N . PHE A 1 111 ? 12.689 6.665 -12.440 1.00 73.62 111 PHE A N 1
ATOM 929 C CA . PHE A 1 111 ? 13.055 6.760 -11.023 1.00 73.62 111 PHE A CA 1
ATOM 930 C C . PHE A 1 111 ? 14.576 6.776 -10.801 1.00 73.62 111 PHE A C 1
ATOM 932 O O . PHE A 1 111 ? 15.051 7.018 -9.693 1.00 73.62 111 PHE A O 1
ATOM 939 N N . GLY A 1 112 ? 15.367 6.563 -11.853 1.00 74.81 112 GLY A N 1
ATOM 940 C CA . GLY A 1 112 ? 16.832 6.590 -11.856 1.00 74.81 112 GLY A CA 1
ATOM 941 C C . GLY A 1 112 ? 17.493 5.266 -11.459 1.00 74.81 112 GLY A C 1
ATOM 942 O O . GLY A 1 112 ? 18.611 4.989 -11.883 1.00 74.81 112 GLY A O 1
ATOM 943 N N . SER A 1 113 ? 16.836 4.431 -10.652 1.00 80.56 113 SER A N 1
ATOM 944 C CA . SER A 1 113 ? 17.283 3.064 -10.364 1.00 80.56 113 SER A CA 1
ATOM 945 C C . SER A 1 113 ? 16.105 2.174 -9.979 1.00 80.56 113 SER A C 1
ATOM 947 O O . SER A 1 113 ? 15.062 2.670 -9.562 1.00 80.56 113 SER A O 1
ATOM 949 N N . TRP A 1 114 ? 16.278 0.853 -10.070 1.00 81.31 114 TRP A N 1
ATOM 950 C CA . TRP A 1 114 ? 15.244 -0.106 -9.663 1.00 81.31 114 TRP A CA 1
ATOM 951 C C . TRP A 1 114 ? 14.897 0.031 -8.179 1.00 81.31 114 TRP A C 1
ATOM 953 O O . TRP A 1 114 ? 13.735 -0.006 -7.801 1.00 81.31 114 TRP A O 1
ATOM 963 N N . ASN A 1 115 ? 15.898 0.281 -7.332 1.00 74.81 115 ASN A N 1
ATOM 964 C CA . ASN A 1 115 ? 15.658 0.526 -5.912 1.00 74.81 115 ASN A CA 1
ATOM 965 C C . ASN A 1 115 ? 14.927 1.848 -5.674 1.00 74.81 115 ASN A C 1
ATOM 967 O O . ASN A 1 115 ? 14.034 1.872 -4.844 1.00 74.81 115 ASN A O 1
ATOM 971 N N . LYS A 1 116 ? 15.232 2.911 -6.428 1.00 78.69 116 LYS A N 1
ATOM 972 C CA . LYS A 1 116 ? 14.473 4.168 -6.355 1.00 78.69 116 LYS A CA 1
ATOM 973 C C . LYS A 1 116 ? 13.041 4.009 -6.867 1.00 78.69 116 LYS A C 1
ATOM 975 O O . LYS A 1 116 ? 12.145 4.645 -6.330 1.00 78.69 116 LYS A O 1
ATOM 980 N N . ALA A 1 117 ? 12.816 3.159 -7.870 1.00 80.31 117 ALA A N 1
ATOM 981 C CA . ALA A 1 117 ? 11.472 2.797 -8.310 1.00 80.31 117 ALA A CA 1
ATOM 982 C C . ALA A 1 117 ? 10.728 2.065 -7.191 1.00 80.31 117 ALA A C 1
ATOM 984 O O . ALA A 1 117 ? 9.661 2.505 -6.788 1.00 80.31 117 ALA A O 1
ATOM 985 N N . LYS A 1 118 ? 11.335 1.030 -6.599 1.00 75.62 118 LYS A N 1
ATOM 986 C CA . LYS A 1 118 ? 10.770 0.329 -5.439 1.00 75.62 118 LYS A CA 1
ATOM 987 C C . LYS A 1 118 ? 10.526 1.254 -4.248 1.00 75.62 118 LYS A C 1
ATOM 989 O O . LYS A 1 118 ? 9.508 1.127 -3.592 1.00 75.62 118 LYS A O 1
ATOM 994 N N . GLU A 1 119 ? 11.412 2.207 -3.980 1.00 68.62 119 GLU A N 1
ATOM 995 C CA . GLU A 1 119 ? 11.220 3.216 -2.933 1.00 68.62 119 GLU A CA 1
ATOM 996 C C . GLU A 1 119 ? 10.064 4.167 -3.248 1.00 68.62 119 GLU A C 1
ATOM 998 O O . GLU A 1 119 ? 9.326 4.541 -2.342 1.00 68.62 119 GLU A O 1
ATOM 1003 N N . ALA A 1 120 ? 9.898 4.556 -4.511 1.00 71.62 120 ALA A N 1
ATOM 1004 C CA . ALA A 1 120 ? 8.805 5.419 -4.940 1.00 71.62 120 ALA A CA 1
ATOM 1005 C C . ALA A 1 120 ? 7.450 4.695 -4.948 1.00 71.62 120 ALA A C 1
ATOM 1007 O O . ALA A 1 120 ? 6.435 5.325 -4.672 1.00 71.62 120 ALA A O 1
ATOM 1008 N N . ILE A 1 121 ? 7.443 3.394 -5.249 1.00 72.94 121 ILE A N 1
ATOM 1009 C CA . ILE A 1 121 ? 6.235 2.565 -5.371 1.00 72.94 121 ILE A CA 1
ATOM 1010 C C . ILE A 1 121 ? 5.832 1.970 -4.010 1.00 72.94 121 ILE A C 1
ATOM 1012 O O . ILE A 1 121 ? 4.671 2.035 -3.622 1.00 72.94 121 ILE A O 1
ATOM 1016 N N . PHE A 1 122 ? 6.791 1.424 -3.256 1.00 67.31 122 PHE A N 1
ATOM 1017 C CA . PHE A 1 122 ? 6.557 0.665 -2.018 1.00 67.31 122 PHE A CA 1
ATOM 1018 C C . PHE A 1 122 ? 7.137 1.317 -0.751 1.00 67.31 122 PHE A C 1
ATOM 1020 O O . PHE A 1 122 ? 6.926 0.817 0.355 1.00 67.31 122 PHE A O 1
ATOM 1027 N N . GLY A 1 123 ? 7.881 2.420 -0.868 1.00 58.03 123 GLY A N 1
ATOM 1028 C CA . GLY A 1 123 ? 8.614 3.001 0.261 1.00 58.03 123 GLY A CA 1
ATOM 1029 C C . GLY A 1 123 ? 9.910 2.247 0.608 1.00 58.03 123 GLY A C 1
ATOM 1030 O O . GLY A 1 123 ? 10.224 1.196 0.056 1.00 58.03 123 GLY A O 1
ATOM 1031 N N . HIS A 1 124 ? 10.720 2.822 1.507 1.00 48.41 124 HIS A N 1
ATOM 1032 C CA . HIS A 1 124 ? 12.085 2.374 1.844 1.00 48.41 124 HIS A CA 1
ATOM 1033 C C . HIS A 1 124 ? 12.241 0.862 2.107 1.00 48.41 124 HIS A C 1
ATOM 1035 O O . HIS A 1 124 ? 11.578 0.301 2.969 1.00 48.41 124 HIS A O 1
ATOM 1041 N N . GLN A 1 125 ? 13.236 0.246 1.458 1.00 45.03 125 GLN A N 1
ATOM 1042 C CA . GLN A 1 125 ? 13.625 -1.170 1.602 1.00 45.03 125 GLN A CA 1
ATOM 1043 C C . GLN A 1 125 ? 14.957 -1.370 2.362 1.00 45.03 125 GLN A C 1
ATOM 1045 O O . GLN A 1 125 ? 15.582 -2.426 2.277 1.00 45.03 125 GLN A O 1
ATOM 1050 N N . LYS A 1 126 ? 15.440 -0.376 3.123 1.00 39.72 126 LYS A N 1
ATOM 1051 C CA . LYS A 1 126 ? 16.651 -0.540 3.950 1.00 39.72 126 LYS A CA 1
ATOM 1052 C C . LYS A 1 126 ? 16.322 -0.699 5.430 1.00 39.72 126 LYS A C 1
ATOM 1054 O O . LYS A 1 126 ? 15.796 0.213 6.061 1.00 39.72 126 LYS A O 1
ATOM 1059 N N . LYS A 1 127 ? 16.758 -1.831 5.995 1.00 46.94 127 LYS A N 1
ATOM 1060 C CA . LYS A 1 127 ? 16.919 -2.048 7.438 1.00 46.94 127 LYS A CA 1
ATOM 1061 C C . LYS A 1 127 ? 17.897 -1.010 8.004 1.00 46.94 127 LYS A C 1
ATOM 1063 O O . LYS A 1 127 ? 19.106 -1.203 7.934 1.00 46.94 127 LYS A O 1
ATOM 1068 N N . LYS A 1 128 ? 17.382 0.086 8.559 1.00 34.84 128 LYS A N 1
ATOM 1069 C CA . LYS A 1 128 ? 18.037 0.892 9.602 1.00 34.84 128 LYS A CA 1
ATOM 1070 C C . LYS A 1 128 ? 16.933 1.596 10.400 1.00 34.84 128 LYS A C 1
ATOM 1072 O O . LYS A 1 128 ? 16.225 2.435 9.859 1.00 34.84 128 LYS A O 1
ATOM 1077 N N . ASN A 1 129 ? 16.798 1.190 11.667 1.00 37.12 129 ASN A N 1
ATOM 1078 C CA . ASN A 1 129 ? 15.760 1.545 12.652 1.00 37.12 129 ASN A CA 1
ATOM 1079 C C . ASN A 1 129 ? 14.371 0.935 12.351 1.00 37.12 129 ASN A C 1
ATOM 1081 O O . ASN A 1 129 ? 13.439 1.622 11.941 1.00 37.12 129 ASN A O 1
ATOM 1085 N N . GLY A 1 130 ? 14.255 -0.385 12.557 1.00 40.41 130 GLY A N 1
ATOM 1086 C CA . GLY A 1 130 ? 13.194 -1.263 12.033 1.00 40.41 130 GLY A CA 1
ATOM 1087 C C . GLY A 1 130 ? 11.733 -0.911 12.343 1.00 40.41 130 GLY A C 1
ATOM 1088 O O . GLY A 1 130 ? 10.861 -1.285 11.581 1.00 40.41 130 GLY A O 1
ATOM 1089 N N . VAL A 1 131 ? 11.424 -0.132 13.377 1.00 43.78 131 VAL A N 1
ATOM 1090 C CA . VAL A 1 131 ? 10.028 -0.010 13.845 1.00 43.78 131 VAL A CA 1
ATOM 1091 C C . VAL A 1 131 ? 9.172 0.962 13.014 1.00 43.78 131 VAL A C 1
ATOM 1093 O O . VAL A 1 131 ? 7.979 0.749 12.822 1.00 43.78 131 VAL A O 1
ATOM 1096 N N . LEU A 1 132 ? 9.744 2.061 12.513 1.00 38.56 132 LEU A N 1
ATOM 1097 C CA . LEU A 1 132 ? 8.968 3.118 11.837 1.00 38.56 132 LEU A CA 1
ATOM 1098 C C . LEU A 1 132 ? 8.718 2.832 10.350 1.00 38.56 132 LEU A C 1
ATOM 1100 O O . LEU A 1 132 ? 7.680 3.219 9.812 1.00 38.56 132 LEU A O 1
ATOM 1104 N N . VAL A 1 133 ? 9.667 2.161 9.696 1.00 45.19 133 VAL A N 1
ATOM 1105 C CA . VAL A 1 133 ? 9.580 1.794 8.274 1.00 45.19 133 VAL A CA 1
ATOM 1106 C C . VAL A 1 133 ? 8.599 0.635 8.083 1.00 45.19 133 VAL A C 1
ATOM 1108 O O . VAL A 1 133 ? 7.751 0.690 7.197 1.00 45.19 133 VAL A O 1
ATOM 1111 N N . GLU A 1 134 ? 8.634 -0.343 8.985 1.00 61.88 134 GLU A N 1
ATOM 1112 C CA . GLU A 1 134 ? 7.784 -1.534 8.940 1.00 61.88 134 GLU A CA 1
ATOM 1113 C C . GLU A 1 134 ? 6.307 -1.195 9.214 1.00 61.88 134 GLU A C 1
ATOM 1115 O O . GLU A 1 134 ? 5.423 -1.672 8.507 1.00 61.88 134 GLU A O 1
ATOM 1120 N N . LYS A 1 135 ? 6.019 -0.239 10.115 1.00 64.38 135 LYS A N 1
ATOM 1121 C CA . LYS A 1 135 ? 4.654 0.293 10.321 1.00 64.38 135 LYS A CA 1
ATOM 1122 C C . LYS A 1 135 ? 4.023 0.845 9.045 1.00 64.38 135 LYS A C 1
ATOM 1124 O O . LYS A 1 135 ? 2.868 0.550 8.756 1.00 64.38 135 LYS A O 1
ATOM 1129 N N . LYS A 1 136 ? 4.752 1.660 8.276 1.00 64.69 136 LYS A N 1
ATOM 1130 C CA . LYS A 1 136 ? 4.209 2.253 7.040 1.00 64.69 136 LYS A CA 1
ATOM 1131 C C . LYS A 1 136 ? 3.940 1.194 5.968 1.00 64.69 136 LYS A C 1
ATOM 1133 O O . LYS A 1 136 ? 2.940 1.293 5.267 1.00 64.69 136 LYS A O 1
ATOM 1138 N N . GLN A 1 137 ? 4.793 0.177 5.874 1.00 66.81 137 GLN A N 1
ATOM 1139 C CA . GLN A 1 137 ? 4.631 -0.939 4.936 1.00 66.81 137 GLN A CA 1
ATOM 1140 C C . GLN A 1 137 ? 3.443 -1.833 5.299 1.00 66.81 137 GLN A C 1
ATOM 1142 O O . GLN A 1 137 ? 2.649 -2.197 4.432 1.00 66.81 137 GLN A O 1
ATOM 1147 N N . LEU A 1 138 ? 3.275 -2.124 6.589 1.00 79.69 138 LEU A N 1
ATOM 1148 C CA . LEU A 1 138 ? 2.094 -2.812 7.102 1.00 79.69 138 LEU A CA 1
ATOM 1149 C C . LEU A 1 138 ? 0.828 -2.012 6.776 1.00 79.69 138 LEU A C 1
ATOM 1151 O O . LEU A 1 138 ? -0.118 -2.561 6.226 1.00 79.69 138 LEU A O 1
ATOM 1155 N N . ILE A 1 139 ? 0.834 -0.694 6.997 1.00 79.75 139 ILE A N 1
ATOM 1156 C CA . ILE A 1 139 ? -0.310 0.152 6.630 1.00 79.75 139 ILE A CA 1
ATOM 1157 C C . ILE A 1 139 ? -0.626 0.056 5.133 1.00 79.75 139 ILE A C 1
ATOM 1159 O O . ILE A 1 139 ? -1.786 -0.104 4.771 1.00 79.75 139 ILE A O 1
ATOM 1163 N N . GLN A 1 140 ? 0.381 0.132 4.263 1.00 72.38 140 GLN A N 1
ATOM 1164 C CA . GLN A 1 140 ? 0.167 0.111 2.817 1.00 72.38 140 GLN A CA 1
ATOM 1165 C C . GLN A 1 140 ? -0.331 -1.252 2.311 1.00 72.38 140 GLN A C 1
ATOM 1167 O O . GLN A 1 140 ? -1.267 -1.294 1.519 1.00 72.38 140 GLN A O 1
ATOM 1172 N N . SER A 1 141 ? 0.247 -2.358 2.786 1.00 75.88 141 SER A N 1
ATOM 1173 C CA . SER A 1 141 ? -0.195 -3.710 2.403 1.00 75.88 141 SER A CA 1
ATOM 1174 C C . SER A 1 141 ? -1.628 -3.997 2.859 1.00 75.88 141 SER A C 1
ATOM 1176 O O . SER A 1 141 ? -2.435 -4.484 2.071 1.00 75.88 141 SER A O 1
ATOM 1178 N N . ALA A 1 142 ? -1.988 -3.603 4.083 1.00 80.62 142 ALA A N 1
ATOM 1179 C CA . ALA A 1 142 ? -3.366 -3.696 4.555 1.00 80.62 142 ALA A CA 1
ATOM 1180 C C . ALA A 1 142 ? -4.335 -2.803 3.770 1.00 80.62 142 ALA A C 1
ATOM 1182 O O . ALA A 1 142 ? -5.482 -3.181 3.574 1.00 80.62 142 ALA A O 1
ATOM 1183 N N . ARG A 1 143 ? -3.892 -1.630 3.300 1.00 76.19 143 ARG A N 1
ATOM 1184 C CA . ARG A 1 143 ? -4.725 -0.722 2.494 1.00 76.19 143 ARG A CA 1
ATOM 1185 C C . ARG A 1 143 ? -5.079 -1.282 1.127 1.00 76.19 143 ARG A C 1
ATOM 1187 O O . ARG A 1 143 ? -6.202 -1.093 0.681 1.00 76.19 143 ARG A O 1
ATOM 1194 N N . ILE A 1 144 ? -4.136 -1.951 0.470 1.00 72.19 144 ILE A N 1
ATOM 1195 C CA . ILE A 1 144 ? -4.382 -2.577 -0.838 1.00 72.19 144 ILE A CA 1
ATOM 1196 C C . ILE A 1 144 ? -5.462 -3.661 -0.714 1.00 72.19 144 ILE A C 1
ATOM 1198 O O . ILE A 1 144 ? -6.238 -3.880 -1.638 1.00 72.19 144 ILE A O 1
ATOM 1202 N N . HIS A 1 145 ? -5.551 -4.299 0.453 1.00 79.19 145 HIS A N 1
ATOM 1203 C CA . HIS A 1 145 ? -6.486 -5.384 0.734 1.00 79.19 145 HIS A CA 1
ATOM 1204 C C . HIS A 1 145 ? -7.445 -5.034 1.872 1.00 79.19 145 HIS A C 1
ATOM 1206 O O . HIS A 1 145 ? -7.744 -5.867 2.730 1.00 79.19 145 HIS A O 1
ATOM 1212 N N . ILE A 1 146 ? -7.910 -3.784 1.894 1.00 77.75 146 ILE A N 1
ATOM 1213 C CA . ILE A 1 146 ? -8.666 -3.248 3.028 1.00 77.75 146 ILE A CA 1
ATOM 1214 C C . ILE A 1 146 ? -9.984 -3.989 3.261 1.00 77.75 146 ILE A C 1
ATOM 1216 O O . ILE A 1 146 ? -10.378 -4.180 4.410 1.00 77.75 146 ILE A O 1
ATOM 1220 N N . ASP A 1 147 ? -10.593 -4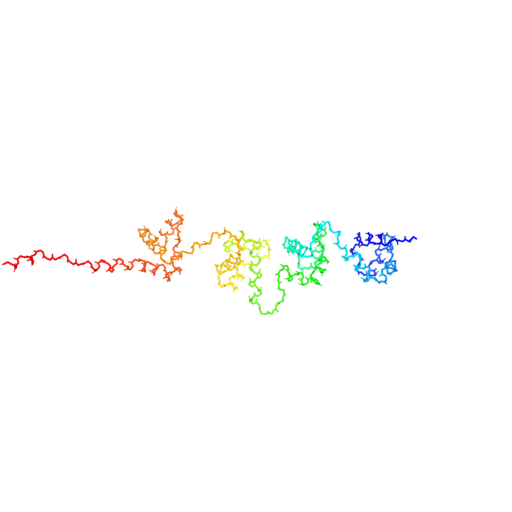.500 2.190 1.00 75.06 147 ASP A N 1
ATOM 1221 C CA . ASP A 1 147 ? -11.832 -5.283 2.229 1.00 75.06 147 ASP A CA 1
ATOM 1222 C C . ASP A 1 147 ? -11.664 -6.614 2.976 1.00 75.06 147 ASP A C 1
ATOM 1224 O O . ASP A 1 147 ? -12.594 -7.100 3.618 1.00 75.06 147 ASP A O 1
ATOM 1228 N N . ALA A 1 148 ? -10.457 -7.186 2.945 1.00 75.75 148 ALA A N 1
ATOM 1229 C CA . ALA A 1 148 ? -10.111 -8.395 3.687 1.00 75.75 148 ALA A CA 1
ATOM 1230 C C . ALA A 1 148 ? -9.571 -8.095 5.100 1.00 75.75 148 ALA A C 1
ATOM 1232 O O . ALA A 1 148 ? -9.447 -9.005 5.923 1.00 75.75 148 ALA A O 1
ATOM 1233 N N . PHE A 1 149 ? -9.253 -6.832 5.414 1.00 80.12 149 PHE A N 1
ATOM 1234 C CA . PHE A 1 149 ? -8.637 -6.408 6.677 1.00 80.12 149 PHE A CA 1
ATOM 1235 C C . PHE A 1 149 ? -9.676 -6.227 7.804 1.00 80.12 149 PHE A C 1
ATOM 1237 O O . PHE A 1 149 ? -9.845 -5.150 8.385 1.00 80.12 149 PHE A O 1
ATOM 1244 N N . THR A 1 150 ? -10.403 -7.300 8.122 1.00 82.69 150 THR A N 1
ATOM 1245 C CA . THR A 1 150 ? -11.568 -7.288 9.024 1.00 82.69 150 THR A CA 1
ATOM 1246 C C . THR A 1 150 ? -11.226 -7.786 10.441 1.00 82.69 150 THR A C 1
ATOM 1248 O O . THR A 1 150 ? -10.917 -7.005 11.362 1.00 82.69 150 THR A O 1
ATOM 1251 N N . ASP A 1 151 ? -11.287 -9.097 10.648 1.00 86.94 151 ASP A N 1
ATOM 1252 C CA . ASP A 1 151 ? -10.889 -9.791 11.867 1.00 86.94 151 ASP A CA 1
ATOM 1253 C C . ASP A 1 151 ? -9.581 -10.568 11.665 1.00 86.94 151 ASP A C 1
ATOM 1255 O O . ASP A 1 151 ? -9.100 -10.759 10.551 1.00 86.94 151 ASP A O 1
ATOM 1259 N N . ILE A 1 152 ? -8.975 -10.981 12.778 1.00 83.81 152 ILE A N 1
ATOM 1260 C CA . ILE A 1 152 ? -7.653 -11.615 12.784 1.00 83.81 152 ILE A CA 1
ATOM 1261 C C . ILE A 1 152 ? -7.653 -12.936 12.006 1.00 83.81 152 ILE A C 1
ATOM 1263 O O . ILE A 1 152 ? -6.660 -13.234 11.345 1.00 83.81 152 ILE A O 1
ATOM 1267 N N . GLN A 1 153 ? -8.716 -13.741 12.098 1.00 84.62 153 GLN A N 1
ATOM 1268 C CA . GLN A 1 153 ? -8.754 -15.047 11.443 1.00 84.62 153 GLN A CA 1
ATOM 1269 C C . GLN A 1 153 ? -8.961 -14.893 9.942 1.00 84.62 153 GLN A C 1
ATOM 1271 O O . GLN A 1 153 ? -8.169 -15.440 9.176 1.00 84.62 153 GLN A O 1
ATOM 1276 N N . SER A 1 154 ? -9.941 -14.081 9.541 1.00 85.00 154 SER A N 1
ATOM 1277 C CA . SER A 1 154 ? -10.203 -13.784 8.131 1.00 85.00 154 SER A CA 1
ATOM 1278 C C . SER A 1 154 ? -8.979 -13.164 7.453 1.00 85.00 154 SER A C 1
ATOM 1280 O O . SER A 1 154 ? -8.578 -13.609 6.379 1.00 85.00 154 SER A O 1
ATOM 1282 N N . TRP A 1 155 ? -8.314 -12.204 8.112 1.00 89.62 155 TRP A N 1
ATOM 1283 C CA . TRP A 1 155 ? -7.088 -11.610 7.578 1.00 89.62 155 TRP A CA 1
ATOM 1284 C C . TRP A 1 155 ? -5.942 -12.613 7.497 1.00 89.62 155 TRP A C 1
ATOM 1286 O O . TRP A 1 155 ? -5.236 -12.638 6.499 1.00 89.62 155 TRP A O 1
ATOM 1296 N N . ASN A 1 156 ? -5.725 -13.439 8.524 1.00 86.50 156 ASN A N 1
ATOM 1297 C CA . ASN A 1 156 ? -4.638 -14.418 8.493 1.00 86.50 156 ASN A CA 1
ATOM 1298 C C . ASN A 1 156 ? -4.814 -15.432 7.366 1.00 86.50 156 ASN A C 1
ATOM 1300 O O . ASN A 1 156 ? -3.831 -15.747 6.706 1.00 86.50 156 ASN A O 1
ATOM 1304 N N . GLN A 1 157 ? -6.039 -15.910 7.141 1.00 86.88 157 GLN A N 1
ATOM 1305 C CA . GLN A 1 157 ? -6.342 -16.808 6.032 1.00 86.88 157 GLN A CA 1
ATOM 1306 C C . GLN A 1 157 ? -6.088 -16.117 4.688 1.00 86.88 157 GLN A C 1
ATOM 1308 O O . GLN A 1 157 ? -5.347 -16.632 3.856 1.00 86.88 157 GLN A O 1
ATOM 1313 N N . TYR A 1 158 ? -6.628 -14.911 4.512 1.00 85.38 158 TYR A N 1
ATOM 1314 C CA . TYR A 1 158 ? -6.426 -14.120 3.301 1.00 85.38 158 TYR A CA 1
ATOM 1315 C C . TYR A 1 158 ? -4.943 -13.819 3.033 1.00 85.38 158 TYR A C 1
ATOM 1317 O O . TYR A 1 158 ? -4.485 -13.862 1.891 1.00 85.38 158 TYR A O 1
ATOM 1325 N N . ALA A 1 159 ? -4.196 -13.515 4.095 1.00 82.44 159 ALA A N 1
ATOM 1326 C CA . ALA A 1 159 ? -2.780 -13.203 4.042 1.00 82.44 159 ALA A CA 1
ATOM 1327 C C . ALA A 1 159 ? -1.930 -14.431 3.710 1.00 82.44 159 ALA A C 1
ATOM 1329 O O . ALA A 1 159 ? -0.952 -14.304 2.987 1.00 82.44 159 ALA A O 1
ATOM 1330 N N . GLU A 1 160 ? -2.306 -15.611 4.198 1.00 80.75 160 GLU A N 1
ATOM 1331 C CA . GLU A 1 160 ? -1.619 -16.871 3.902 1.00 80.75 160 GLU A CA 1
ATOM 1332 C C . GLU A 1 160 ? -1.730 -17.247 2.421 1.00 80.75 160 GLU A C 1
ATOM 1334 O O . GLU A 1 160 ? -0.744 -17.654 1.816 1.00 80.75 160 GLU A O 1
ATOM 1339 N N . GLU A 1 161 ? -2.895 -17.027 1.813 1.00 80.25 161 GLU A N 1
ATOM 1340 C CA . GLU A 1 161 ? -3.119 -17.278 0.383 1.00 80.25 161 GLU A CA 1
ATOM 1341 C C . GLU A 1 161 ? -2.336 -16.329 -0.538 1.00 80.25 161 GLU A C 1
ATOM 1343 O O . GLU A 1 161 ? -2.137 -16.638 -1.710 1.00 80.25 161 GLU A O 1
ATOM 1348 N N . ARG A 1 162 ? -1.922 -15.163 -0.030 1.00 76.75 162 ARG A N 1
ATOM 1349 C CA . ARG A 1 162 ? -1.322 -14.068 -0.817 1.00 76.75 162 ARG A CA 1
ATOM 1350 C C . ARG A 1 162 ? 0.069 -13.660 -0.339 1.00 76.75 162 ARG A C 1
ATOM 1352 O O . ARG A 1 162 ? 0.556 -12.599 -0.714 1.00 76.75 162 ARG A O 1
ATOM 1359 N N . ASP A 1 163 ? 0.674 -14.482 0.514 1.00 76.94 163 ASP A N 1
ATOM 1360 C CA . ASP A 1 163 ? 1.986 -14.250 1.126 1.00 76.94 163 ASP A CA 1
ATOM 1361 C C . ASP A 1 163 ? 2.134 -12.846 1.760 1.00 76.94 163 ASP A C 1
ATOM 1363 O O . ASP A 1 163 ? 3.151 -12.160 1.650 1.00 76.94 163 ASP A O 1
ATOM 1367 N N . LEU A 1 164 ? 1.068 -12.382 2.423 1.00 81.44 164 LEU A N 1
ATOM 1368 C CA . LEU A 1 164 ? 1.015 -11.082 3.090 1.00 81.44 164 LEU A CA 1
ATOM 1369 C C . LEU A 1 164 ? 1.413 -11.193 4.571 1.00 81.44 164 LEU A C 1
ATOM 1371 O O . LEU A 1 164 ? 1.304 -12.257 5.193 1.00 81.44 164 LEU A O 1
ATOM 1375 N N . PRO A 1 165 ? 1.794 -10.070 5.211 1.00 84.56 165 PRO A N 1
ATOM 1376 C CA . PRO A 1 165 ? 2.040 -10.056 6.644 1.00 84.56 165 PRO A CA 1
ATOM 1377 C C . PRO A 1 165 ? 0.811 -10.532 7.431 1.00 84.56 165 PRO A C 1
ATOM 1379 O O . PRO A 1 165 ? -0.278 -9.962 7.353 1.00 84.56 165 PRO A O 1
ATOM 1382 N N . LYS A 1 166 ? 0.988 -11.573 8.246 1.00 87.81 166 LYS A N 1
ATOM 1383 C CA . LYS A 1 166 ? -0.066 -12.060 9.150 1.00 87.81 166 LYS A CA 1
ATOM 1384 C C . LYS A 1 166 ? -0.352 -11.048 10.262 1.00 87.81 166 LYS A C 1
ATOM 1386 O O . LYS A 1 166 ? 0.501 -10.230 10.612 1.00 87.81 166 LYS A O 1
ATOM 1391 N N . ALA A 1 167 ? -1.518 -11.153 10.894 1.00 86.38 167 ALA A N 1
ATOM 1392 C CA . ALA A 1 167 ? -2.005 -10.235 11.924 1.00 86.38 167 ALA A CA 1
ATOM 1393 C C . ALA A 1 167 ? -1.027 -10.010 13.088 1.00 86.38 167 ALA A C 1
ATOM 1395 O O . ALA A 1 167 ? -0.979 -8.917 13.648 1.00 86.38 167 ALA A O 1
ATOM 1396 N N . HIS A 1 168 ? -0.209 -11.007 13.439 1.00 83.38 168 HIS A N 1
ATOM 1397 C CA . HIS A 1 168 ? 0.779 -10.862 14.509 1.00 83.38 168 HIS A CA 1
ATOM 1398 C C . HIS A 1 168 ? 1.849 -9.798 14.202 1.00 83.38 168 HIS A C 1
ATOM 1400 O O . HIS A 1 168 ? 2.299 -9.132 15.129 1.00 83.38 168 HIS A O 1
ATOM 1406 N N . HIS A 1 169 ? 2.200 -9.569 12.929 1.00 83.56 169 HIS A N 1
ATOM 1407 C CA . HIS A 1 169 ? 3.101 -8.480 12.535 1.00 83.56 169 HIS A CA 1
ATOM 1408 C C . HIS A 1 169 ? 2.458 -7.122 12.833 1.00 83.56 169 HIS A C 1
ATOM 1410 O O . HIS A 1 169 ? 3.064 -6.256 13.458 1.00 83.56 169 HIS A O 1
ATOM 1416 N N . TYR A 1 170 ? 1.183 -6.952 12.482 1.00 86.81 170 TYR A N 1
ATOM 1417 C CA . TYR A 1 170 ? 0.430 -5.741 12.804 1.00 86.81 170 TYR A CA 1
ATOM 1418 C C . TYR A 1 170 ? 0.325 -5.519 14.313 1.00 86.81 170 TYR A C 1
ATOM 1420 O O . TYR A 1 170 ? 0.585 -4.424 14.799 1.00 86.81 170 TYR A O 1
ATOM 1428 N N . ILE A 1 171 ? 0.003 -6.559 15.079 1.00 80.81 171 ILE A N 1
ATOM 1429 C CA . ILE A 1 171 ? -0.099 -6.456 16.538 1.00 80.81 171 ILE A CA 1
ATOM 1430 C C . ILE A 1 171 ? 1.253 -6.077 17.151 1.00 80.81 171 ILE A C 1
ATOM 1432 O O . ILE A 1 171 ? 1.304 -5.187 17.994 1.00 80.81 171 ILE A O 1
ATOM 1436 N N . HIS A 1 172 ? 2.350 -6.687 16.696 1.00 79.94 172 HIS A N 1
ATOM 1437 C CA . HIS A 1 172 ? 3.691 -6.389 17.198 1.00 79.94 172 HIS A CA 1
ATOM 1438 C C . HIS A 1 172 ? 4.066 -4.912 17.020 1.00 79.94 172 HIS A C 1
ATOM 1440 O O . HIS A 1 172 ? 4.614 -4.287 17.926 1.00 79.94 172 HIS A O 1
ATOM 1446 N N . HIS A 1 173 ? 3.732 -4.334 15.866 1.00 74.75 173 HIS A N 1
ATOM 1447 C CA . HIS A 1 173 ? 4.089 -2.954 15.551 1.00 74.75 173 HIS A CA 1
ATOM 1448 C C . HIS A 1 173 ? 3.114 -1.932 16.133 1.00 74.75 173 HIS A C 1
ATOM 1450 O O . HIS A 1 173 ? 3.532 -0.875 16.612 1.00 74.75 173 HIS A O 1
ATOM 1456 N N . PHE A 1 174 ? 1.816 -2.212 16.103 1.00 72.50 174 PHE A N 1
ATOM 1457 C CA . PHE A 1 174 ? 0.783 -1.256 16.501 1.00 72.50 174 PHE A CA 1
ATOM 1458 C C . PHE A 1 174 ? 0.297 -1.427 17.939 1.00 72.50 174 PHE A C 1
ATOM 1460 O O . PHE A 1 174 ? -0.416 -0.552 18.409 1.00 72.50 174 PHE A O 1
ATOM 1467 N N . GLY A 1 175 ? 0.706 -2.490 18.635 1.00 71.19 175 GLY A N 1
ATOM 1468 C CA . GLY A 1 175 ? 0.295 -2.822 20.003 1.00 71.19 175 GLY A CA 1
ATOM 1469 C C . GLY A 1 175 ? -0.915 -3.753 20.031 1.00 71.19 175 GLY A C 1
ATOM 1470 O O . GLY A 1 175 ? -0.918 -4.763 20.734 1.00 71.19 175 GLY A O 1
ATOM 1471 N N . SER A 1 176 ? -1.926 -3.462 19.213 1.00 77.44 176 SER A N 1
ATOM 1472 C CA . SER A 1 176 ? -3.139 -4.272 19.098 1.00 77.44 176 SER A CA 1
ATOM 1473 C C . SER A 1 176 ? -3.719 -4.269 17.682 1.00 77.44 176 SER A C 1
ATOM 1475 O O . SER A 1 176 ? -3.469 -3.371 16.878 1.00 77.44 176 SER A O 1
ATOM 1477 N N . TRP A 1 177 ? -4.558 -5.264 17.375 1.00 81.56 177 TRP A N 1
ATOM 1478 C CA . TRP A 1 177 ? -5.264 -5.346 16.087 1.00 81.56 177 TRP A CA 1
ATOM 1479 C C . TRP A 1 177 ? -6.185 -4.141 15.851 1.00 81.56 177 TRP A C 1
ATOM 1481 O O . TRP A 1 177 ? -6.315 -3.646 14.733 1.00 81.56 177 TRP A O 1
ATOM 1491 N N . ASN A 1 178 ? -6.795 -3.621 16.918 1.00 76.19 178 ASN A N 1
ATOM 1492 C CA . ASN A 1 178 ? -7.639 -2.432 16.837 1.00 76.19 178 ASN A CA 1
ATOM 1493 C C . ASN A 1 178 ? -6.819 -1.161 16.581 1.00 76.19 178 ASN A C 1
ATOM 1495 O O . ASN A 1 178 ? -7.254 -0.316 15.802 1.00 76.19 178 ASN A O 1
ATOM 1499 N N . GLU A 1 179 ? -5.629 -1.029 17.169 1.00 75.31 179 GLU A N 1
ATOM 1500 C CA . GLU A 1 179 ? -4.716 0.083 16.873 1.00 75.31 179 GLU A CA 1
ATOM 1501 C C . GLU A 1 179 ? -4.157 0.010 15.452 1.00 75.31 179 GLU A C 1
ATOM 1503 O O . GLU A 1 179 ? -4.070 1.043 14.788 1.00 75.31 179 GLU A O 1
ATOM 1508 N N . ALA A 1 180 ? -3.862 -1.194 14.951 1.00 81.81 180 ALA A N 1
ATOM 1509 C CA . ALA A 1 180 ? -3.478 -1.399 13.557 1.00 81.81 180 ALA A CA 1
ATOM 1510 C C . ALA A 1 180 ? -4.588 -0.930 12.608 1.00 81.81 180 ALA A C 1
ATOM 1512 O O . ALA A 1 180 ? -4.339 -0.080 11.753 1.00 81.81 180 ALA A O 1
ATOM 1513 N N . LYS A 1 181 ? -5.831 -1.392 12.820 1.00 81.75 181 LYS A N 1
ATOM 1514 C CA . LYS A 1 181 ? -7.002 -0.923 12.063 1.00 81.75 181 LYS A CA 1
ATOM 1515 C C . LYS A 1 181 ? -7.124 0.596 12.125 1.00 81.75 181 LYS A C 1
ATOM 1517 O O . LYS A 1 181 ? -7.192 1.250 11.092 1.00 81.75 181 LYS A O 1
ATOM 1522 N N . LEU A 1 182 ? -7.076 1.189 13.316 1.00 74.62 182 LEU A N 1
ATOM 1523 C CA . LEU A 1 182 ? -7.145 2.644 13.457 1.00 74.62 182 LEU A CA 1
ATOM 1524 C C . LEU A 1 182 ? -6.041 3.366 12.673 1.00 74.62 182 LEU A C 1
ATOM 1526 O O . LEU A 1 182 ? -6.328 4.392 12.070 1.00 74.62 182 LEU A O 1
ATOM 1530 N N . ALA A 1 183 ? -4.807 2.863 12.656 1.00 75.69 183 ALA A N 1
ATOM 1531 C CA . ALA A 1 183 ? -3.713 3.474 11.899 1.00 75.69 183 ALA A CA 1
ATOM 1532 C C . ALA A 1 183 ? -3.926 3.387 10.374 1.00 75.69 183 ALA A C 1
ATOM 1534 O O . ALA A 1 183 ? -3.652 4.347 9.646 1.00 75.69 183 ALA A O 1
ATOM 1535 N N . ILE A 1 184 ? -4.459 2.259 9.907 1.00 78.50 184 ILE A N 1
ATOM 1536 C CA . ILE A 1 184 ? -4.766 1.988 8.497 1.00 78.50 184 ILE A CA 1
ATOM 1537 C C . ILE A 1 184 ? -5.923 2.867 8.005 1.00 78.50 184 ILE A C 1
ATOM 1539 O O . ILE A 1 184 ? -5.784 3.542 6.983 1.00 78.50 184 ILE A O 1
ATOM 1543 N N . PHE A 1 185 ? -7.012 2.930 8.777 1.00 71.50 185 PHE A N 1
ATOM 1544 C CA . PHE A 1 185 ? -8.239 3.660 8.440 1.00 71.50 185 PHE A CA 1
ATOM 1545 C C . PHE A 1 185 ? -8.196 5.168 8.773 1.00 71.50 185 PHE A C 1
ATOM 1547 O O . PHE A 1 185 ? -8.994 5.923 8.238 1.00 71.50 185 PHE A O 1
ATOM 1554 N N . ARG A 1 186 ? -7.303 5.660 9.652 1.00 63.06 186 ARG A N 1
ATOM 1555 C CA . ARG A 1 186 ? -7.189 7.113 9.949 1.00 63.06 186 ARG A CA 1
ATOM 1556 C C . ARG A 1 186 ? -6.332 7.897 8.959 1.00 63.06 186 ARG A C 1
ATOM 1558 O O . ARG A 1 186 ? -6.401 9.118 8.956 1.00 63.06 186 ARG A O 1
ATOM 1565 N N . SER A 1 187 ? -5.474 7.237 8.189 1.00 52.56 187 SER A N 1
ATOM 1566 C CA . SER A 1 187 ? -4.538 7.910 7.275 1.00 52.56 187 SER A CA 1
ATOM 1567 C C . SER A 1 187 ? -5.168 8.261 5.914 1.00 52.56 187 SER A C 1
ATOM 1569 O O . SER A 1 187 ? -4.465 8.701 5.006 1.00 52.56 187 SER A O 1
ATOM 1571 N N . THR A 1 188 ? -6.461 7.984 5.730 1.00 44.69 188 THR A N 1
ATOM 1572 C CA . THR A 1 188 ? -7.273 8.345 4.562 1.00 44.69 188 THR A CA 1
ATOM 1573 C C . THR A 1 188 ? -8.056 9.612 4.899 1.00 44.69 188 THR A C 1
ATOM 1575 O O . THR A 1 188 ? -9.108 9.541 5.532 1.00 44.69 188 THR A O 1
ATOM 1578 N N . GLU A 1 189 ? -7.549 10.779 4.514 1.00 44.78 189 GLU A N 1
ATOM 1579 C CA . GLU A 1 189 ? -8.473 11.864 4.180 1.00 44.78 189 GLU A CA 1
ATOM 1580 C C . GLU A 1 189 ? -9.222 11.405 2.917 1.00 44.78 189 GLU A C 1
ATOM 1582 O O . GLU A 1 189 ? -8.595 10.916 1.981 1.00 44.78 189 GLU A O 1
ATOM 1587 N N . GLU A 1 190 ? -10.555 11.478 2.956 1.00 44.44 190 GLU A N 1
ATOM 1588 C CA . GLU A 1 190 ? -11.500 11.115 1.884 1.00 44.44 190 GLU A CA 1
ATOM 1589 C C . GLU A 1 190 ? -11.720 9.618 1.592 1.00 44.44 190 GLU A C 1
ATOM 1591 O O . GLU A 1 190 ? -11.549 9.156 0.472 1.00 44.44 190 GLU A O 1
ATOM 1596 N N . VAL A 1 191 ? -12.238 8.864 2.568 1.00 37.47 191 VAL A N 1
ATOM 1597 C CA . VAL A 1 191 ? -13.319 7.901 2.281 1.00 37.47 191 VAL A CA 1
ATOM 1598 C C . VAL A 1 191 ? -14.307 7.961 3.438 1.00 37.47 191 VAL A C 1
ATOM 1600 O O . VAL A 1 191 ? -13.927 7.834 4.603 1.00 37.47 191 VAL A O 1
ATOM 1603 N N . GLU A 1 192 ? -15.576 8.175 3.111 1.00 38.16 192 GLU A N 1
ATOM 1604 C CA . GLU A 1 192 ? -16.727 8.142 4.011 1.00 38.16 192 GLU A CA 1
ATOM 1605 C C . GLU A 1 192 ? -16.968 6.698 4.498 1.00 38.16 192 GLU A C 1
ATOM 1607 O O . GLU A 1 192 ? -17.934 6.032 4.150 1.00 38.16 192 GLU A O 1
ATOM 1612 N N . TYR A 1 193 ? -16.028 6.167 5.280 1.00 33.94 193 TYR A N 1
ATOM 1613 C CA . TYR A 1 193 ? -16.169 4.902 5.984 1.00 33.94 193 TYR A CA 1
ATOM 1614 C C . TYR A 1 193 ? -16.579 5.219 7.414 1.00 33.94 193 TYR A C 1
ATOM 1616 O O . TYR A 1 193 ? -15.809 5.839 8.149 1.00 33.94 193 TYR A O 1
ATOM 1624 N N . ASN A 1 194 ? -17.807 4.829 7.777 1.00 38.09 194 ASN A N 1
ATOM 1625 C CA . ASN A 1 194 ? -18.445 5.105 9.063 1.00 38.09 194 ASN A CA 1
ATOM 1626 C C . ASN A 1 194 ? -17.468 4.778 10.209 1.00 38.09 194 ASN A C 1
ATOM 1628 O O . ASN A 1 194 ? -17.269 3.598 10.530 1.00 38.09 194 ASN A O 1
ATOM 1632 N N . PRO A 1 195 ? -16.808 5.791 10.809 1.00 37.38 195 PRO A N 1
ATOM 1633 C CA . PRO A 1 195 ? -15.924 5.542 11.924 1.00 37.38 195 PRO A CA 1
ATOM 1634 C C . PRO A 1 195 ? -16.814 4.929 12.987 1.00 37.38 195 PRO A C 1
ATOM 1636 O O . PRO A 1 195 ? -17.868 5.497 13.263 1.00 37.38 195 PRO A O 1
ATOM 1639 N N . VAL A 1 196 ? -16.411 3.785 13.559 1.00 43.53 196 VAL A N 1
ATOM 1640 C CA . VAL A 1 196 ? -16.990 3.245 14.800 1.00 43.53 196 VAL A CA 1
ATOM 1641 C C . VAL A 1 196 ? -17.417 4.444 15.628 1.00 43.53 196 VAL A C 1
ATOM 1643 O O . VAL A 1 196 ? -16.527 5.196 16.045 1.00 43.53 196 VAL A O 1
ATOM 1646 N N . ARG A 1 197 ? -18.737 4.705 15.710 1.00 48.62 197 ARG A N 1
ATOM 1647 C CA . ARG A 1 197 ? -19.257 5.966 16.252 1.00 48.62 197 ARG A CA 1
ATOM 1648 C C . ARG A 1 197 ? -18.498 6.192 17.542 1.00 48.62 197 ARG A C 1
ATOM 1650 O O . ARG A 1 197 ? -18.555 5.351 18.442 1.00 48.62 197 ARG A O 1
ATOM 1657 N N . ARG A 1 198 ? -17.681 7.247 17.596 1.00 56.72 198 ARG A N 1
ATOM 1658 C CA . ARG A 1 198 ? -16.935 7.549 18.814 1.00 56.72 198 ARG A CA 1
ATOM 1659 C C . ARG A 1 198 ? -17.959 8.074 19.791 1.00 56.72 198 ARG A C 1
ATOM 1661 O O . ARG A 1 198 ? -18.188 9.274 19.852 1.00 56.72 198 ARG A O 1
ATOM 1668 N N . TYR A 1 199 ? -18.598 7.161 20.507 1.00 67.94 199 TYR A N 1
ATOM 1669 C CA . TYR A 1 199 ? -19.569 7.540 21.502 1.00 67.94 199 TYR A CA 1
ATOM 1670 C C . TYR A 1 199 ? -18.855 8.360 22.566 1.00 67.94 199 TYR A C 1
ATOM 1672 O O . TYR A 1 199 ? -17.899 7.907 23.205 1.00 67.94 199 TYR A O 1
ATOM 1680 N N . GLU A 1 200 ? -19.305 9.586 22.777 1.00 79.00 200 GLU A N 1
ATOM 1681 C CA . GLU A 1 200 ? -18.810 10.354 23.905 1.00 79.00 200 GLU A CA 1
ATOM 1682 C C . GLU A 1 200 ? -19.266 9.692 25.211 1.00 79.00 200 GLU A C 1
ATOM 1684 O O . GLU A 1 200 ? -20.339 9.088 25.286 1.00 79.00 200 GLU A O 1
ATOM 1689 N N . LYS A 1 201 ? -18.499 9.845 26.302 1.00 76.31 201 LYS A N 1
ATOM 1690 C CA . LYS A 1 201 ? -18.910 9.294 27.611 1.00 76.31 201 LYS A CA 1
ATOM 1691 C C . LYS A 1 201 ? -20.309 9.774 28.028 1.00 76.31 201 LYS A C 1
ATOM 1693 O O . LYS A 1 201 ? -21.025 9.046 28.711 1.00 76.31 201 LYS A O 1
ATOM 1698 N N . LYS A 1 202 ? -20.705 10.988 27.624 1.00 78.75 202 LYS A N 1
ATOM 1699 C CA . LYS A 1 202 ? -22.042 11.548 27.881 1.00 78.75 202 LYS A CA 1
ATOM 1700 C C . LYS A 1 202 ? -23.135 10.828 27.086 1.00 78.75 202 LYS A C 1
ATOM 1702 O O . LYS A 1 202 ? -24.178 10.523 27.656 1.00 78.75 202 LYS A O 1
ATOM 1707 N N . GLU A 1 203 ? -22.877 10.520 25.819 1.00 82.62 203 GLU A N 1
ATOM 1708 C CA . GLU A 1 203 ? -23.798 9.793 24.941 1.00 82.62 203 GLU A CA 1
ATOM 1709 C C . GLU A 1 203 ? -23.995 8.351 25.421 1.00 82.62 203 GLU A C 1
ATOM 1711 O O . GLU A 1 203 ? -25.130 7.927 25.621 1.00 82.62 203 GLU A O 1
ATOM 1716 N N . LEU A 1 204 ? -22.904 7.639 25.739 1.00 86.19 204 LEU A N 1
ATOM 1717 C CA . LEU A 1 204 ? -22.981 6.302 26.340 1.00 86.19 204 LEU A CA 1
ATOM 1718 C C . LEU A 1 204 ? -23.773 6.323 27.646 1.00 86.19 204 LEU A C 1
ATOM 1720 O O . LEU A 1 204 ? -24.641 5.483 27.866 1.00 86.19 204 LEU A O 1
ATOM 1724 N N . LYS A 1 205 ? -23.511 7.305 28.517 1.00 87.94 205 LYS A N 1
ATOM 1725 C CA . LYS A 1 205 ? -24.249 7.437 29.777 1.00 87.94 205 LYS A CA 1
ATOM 1726 C C . LYS A 1 205 ? -25.748 7.607 29.529 1.00 87.94 205 LYS A C 1
ATOM 1728 O O . LYS A 1 205 ? -26.528 6.980 30.237 1.00 87.94 205 LYS A O 1
ATOM 1733 N N . LYS A 1 206 ? -26.139 8.411 28.536 1.00 86.94 206 LYS A N 1
ATOM 1734 C CA . LYS A 1 206 ? -27.543 8.609 28.164 1.00 86.94 206 LYS A CA 1
ATOM 1735 C C . LYS A 1 206 ? -28.163 7.323 27.608 1.00 86.94 206 LYS A C 1
ATOM 1737 O O . LYS A 1 206 ? -29.167 6.878 28.144 1.00 86.94 206 LYS A O 1
ATOM 1742 N N . LEU A 1 207 ? -27.510 6.658 26.654 1.00 88.25 207 LEU A N 1
ATOM 1743 C CA . LEU A 1 207 ? -27.982 5.392 26.072 1.00 88.25 207 LEU A CA 1
ATOM 1744 C C . LEU A 1 207 ? -28.186 4.296 27.125 1.00 88.25 207 LEU A C 1
ATOM 1746 O O . LEU A 1 207 ? -29.214 3.622 27.146 1.00 88.25 207 LEU A O 1
ATOM 1750 N N . ALA A 1 208 ? -27.231 4.141 28.042 1.00 88.31 208 ALA A N 1
ATOM 1751 C CA . ALA A 1 208 ? -27.362 3.190 29.140 1.00 88.31 208 ALA A CA 1
ATOM 1752 C C . ALA A 1 208 ? -28.483 3.575 30.118 1.00 88.31 208 ALA A C 1
ATOM 1754 O O . ALA A 1 208 ? -29.116 2.697 30.696 1.00 88.31 208 ALA A O 1
ATOM 1755 N N . GLN A 1 209 ? -28.746 4.870 30.319 1.00 87.00 209 GLN A N 1
ATOM 1756 C CA . GLN A 1 209 ? -29.852 5.341 31.157 1.00 87.00 209 GLN A CA 1
ATOM 1757 C C . GLN A 1 209 ? -31.218 5.134 30.495 1.00 87.00 209 GLN A C 1
ATOM 1759 O O . GLN A 1 209 ? -32.147 4.710 31.185 1.00 87.00 209 GLN A O 1
ATOM 1764 N N . ASP A 1 210 ? -31.320 5.379 29.190 1.00 88.38 210 ASP A N 1
ATOM 1765 C CA . ASP A 1 210 ? -32.537 5.196 28.392 1.00 88.38 210 ASP A CA 1
ATOM 1766 C C . ASP A 1 210 ? -32.916 3.706 28.295 1.00 88.38 210 ASP A C 1
ATOM 1768 O O . ASP A 1 210 ? -34.092 3.347 28.272 1.00 88.38 210 ASP A O 1
ATOM 1772 N N . HIS A 1 211 ? -31.918 2.820 28.343 1.00 89.62 211 HIS A N 1
ATOM 1773 C CA . HIS A 1 211 ? -32.086 1.365 28.285 1.00 89.62 211 HIS A CA 1
ATOM 1774 C C . HIS A 1 211 ? -31.686 0.655 29.586 1.00 89.62 211 HIS A C 1
ATOM 1776 O O . HIS A 1 211 ? -31.266 -0.504 29.579 1.00 89.62 211 HIS A O 1
ATOM 1782 N N . ALA A 1 212 ? -31.850 1.332 30.726 1.00 86.75 212 ALA A N 1
ATOM 1783 C CA . ALA A 1 212 ? -31.381 0.857 32.029 1.00 86.75 212 ALA A CA 1
ATOM 1784 C C . ALA A 1 212 ? -31.899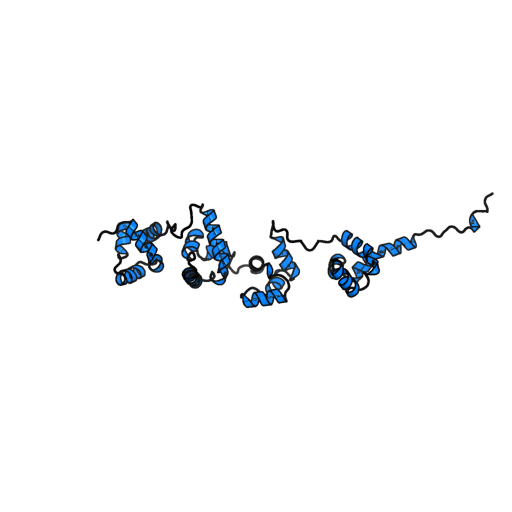 -0.536 32.422 1.00 86.75 212 ALA A C 1
ATOM 1786 O O . ALA A 1 212 ? -31.209 -1.263 33.132 1.00 86.75 212 ALA A O 1
ATOM 1787 N N . HIS A 1 213 ? -33.094 -0.912 31.957 1.00 85.81 213 HIS A N 1
ATOM 1788 C CA . HIS A 1 213 ? -33.709 -2.212 32.234 1.00 85.81 213 HIS A CA 1
ATOM 1789 C C . HIS A 1 213 ? -32.926 -3.396 31.647 1.00 85.81 213 HIS A C 1
ATOM 1791 O O . HIS A 1 213 ? -32.946 -4.470 32.237 1.00 85.81 213 HIS A O 1
ATOM 1797 N N . HIS A 1 214 ? -32.205 -3.185 30.542 1.00 86.75 214 HIS A N 1
ATOM 1798 C CA . HIS A 1 214 ? -31.370 -4.200 29.889 1.00 86.75 214 HIS A CA 1
ATOM 1799 C C . HIS A 1 214 ? -29.876 -4.041 30.220 1.00 86.75 214 HIS A C 1
ATOM 1801 O O . HIS A 1 214 ? -29.062 -4.889 29.870 1.00 86.75 214 HIS A O 1
ATOM 1807 N N . PHE A 1 215 ? -29.486 -2.973 30.929 1.00 88.38 215 PHE A N 1
ATOM 1808 C CA . PHE A 1 215 ? -28.096 -2.705 31.318 1.00 88.38 215 PHE A CA 1
ATOM 1809 C C . PHE A 1 215 ? -27.708 -3.467 32.607 1.00 88.38 215 PHE A C 1
ATOM 1811 O O . PHE A 1 215 ? -27.258 -2.887 33.601 1.00 88.38 215 PHE A O 1
ATOM 1818 N N . THR A 1 216 ? -27.919 -4.786 32.618 1.00 87.25 216 THR A N 1
ATOM 1819 C CA . THR A 1 216 ? -27.736 -5.678 33.779 1.00 87.25 216 THR A CA 1
ATOM 1820 C C . THR A 1 216 ? -26.408 -6.432 33.705 1.00 87.25 216 THR A C 1
ATOM 1822 O O . THR A 1 216 ? -25.426 -6.065 34.365 1.00 87.25 216 THR A O 1
ATOM 1825 N N . THR A 1 217 ? -26.339 -7.489 32.901 1.00 89.19 217 THR A N 1
ATOM 1826 C CA . THR A 1 217 ? -25.133 -8.281 32.647 1.00 89.19 217 THR A CA 1
ATOM 1827 C C . THR A 1 217 ? -24.554 -7.922 31.279 1.00 89.19 217 THR A C 1
ATOM 1829 O O . THR A 1 217 ? -25.228 -7.305 30.461 1.00 89.19 217 THR A O 1
ATOM 1832 N N . LYS A 1 218 ? -23.277 -8.257 31.034 1.00 89.25 218 LYS A N 1
ATOM 1833 C CA . LYS A 1 218 ? -22.665 -8.010 29.714 1.00 89.25 218 LYS A CA 1
ATOM 1834 C C . LYS A 1 218 ? -23.441 -8.733 28.615 1.00 89.25 218 LYS A C 1
ATOM 1836 O O . LYS A 1 218 ? -23.725 -8.136 27.592 1.00 89.25 218 LYS A O 1
ATOM 1841 N N . LYS A 1 219 ? -23.804 -9.991 28.885 1.00 88.00 219 LYS A N 1
ATOM 1842 C CA . LYS A 1 219 ? -24.532 -10.854 27.959 1.00 88.00 219 LYS A CA 1
ATOM 1843 C C . LYS A 1 219 ? -25.916 -10.288 27.638 1.00 88.00 219 LYS A C 1
ATOM 1845 O O . LYS A 1 219 ? -26.189 -10.057 26.472 1.00 88.00 219 LYS A O 1
ATOM 1850 N N . ASP A 1 220 ? -26.716 -9.961 28.657 1.00 89.38 220 ASP A N 1
ATOM 1851 C CA . ASP A 1 220 ? -28.064 -9.406 28.441 1.00 89.38 220 ASP A CA 1
ATOM 1852 C C . ASP A 1 220 ? -28.021 -8.099 27.641 1.00 89.38 220 ASP A C 1
ATOM 1854 O O . ASP A 1 220 ? -28.862 -7.864 26.775 1.00 89.38 220 ASP A O 1
ATOM 1858 N N . TRP A 1 221 ? -27.026 -7.249 27.919 1.00 92.94 221 TRP A N 1
ATOM 1859 C CA . TRP A 1 221 ? -26.834 -6.012 27.175 1.00 92.94 221 TRP A CA 1
ATOM 1860 C C . TRP A 1 221 ? -26.391 -6.265 25.738 1.00 92.94 221 TRP A C 1
ATOM 1862 O O . TRP A 1 221 ? -26.903 -5.612 24.842 1.00 92.94 221 TRP A O 1
ATOM 1872 N N . ASP A 1 222 ? -25.443 -7.173 25.508 1.00 89.19 222 ASP A N 1
ATOM 1873 C CA . ASP A 1 222 ? -24.925 -7.464 24.169 1.00 89.19 222 ASP A CA 1
ATOM 1874 C C . ASP A 1 222 ? -25.983 -8.117 23.277 1.00 89.19 222 ASP A C 1
ATOM 1876 O O . ASP A 1 222 ? -26.092 -7.750 22.106 1.00 89.19 222 ASP A O 1
ATOM 1880 N N . ASP A 1 223 ? -26.797 -9.013 23.840 1.00 89.62 223 ASP A N 1
ATOM 1881 C CA . ASP A 1 223 ? -27.924 -9.639 23.146 1.00 89.62 223 ASP A CA 1
ATOM 1882 C C . ASP A 1 223 ? -28.964 -8.572 22.754 1.00 89.62 223 ASP A C 1
ATOM 1884 O O . ASP A 1 223 ? -29.334 -8.454 21.586 1.00 89.62 223 ASP A O 1
ATOM 1888 N N . TYR A 1 224 ? -29.335 -7.699 23.695 1.00 89.00 224 TYR A N 1
ATOM 1889 C CA . TYR A 1 224 ? -30.231 -6.564 23.454 1.00 89.00 224 TYR A CA 1
ATOM 1890 C C . TYR A 1 224 ? -29.661 -5.536 22.458 1.00 89.00 224 TYR A C 1
ATOM 1892 O O . TYR A 1 224 ? -30.374 -5.001 21.606 1.00 89.00 224 TYR A O 1
ATOM 1900 N N . ALA A 1 225 ? -28.367 -5.237 22.562 1.00 87.38 225 ALA A N 1
ATOM 1901 C CA . ALA A 1 225 ? -27.698 -4.239 21.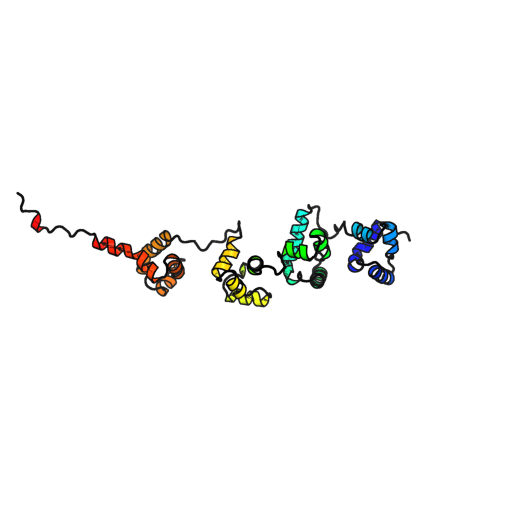742 1.00 87.38 225 ALA A CA 1
ATOM 1902 C C . ALA A 1 225 ? -27.560 -4.697 20.289 1.00 87.38 225 ALA A C 1
ATOM 1904 O O . ALA A 1 225 ? -27.634 -3.868 19.384 1.00 87.38 225 ALA A O 1
ATOM 1905 N N . LYS A 1 226 ? -27.413 -6.008 20.062 1.00 84.88 226 LYS A N 1
ATOM 1906 C CA . LYS A 1 226 ? -27.358 -6.603 18.726 1.00 84.88 226 LYS A CA 1
ATOM 1907 C C . LYS A 1 226 ? -28.654 -6.383 17.944 1.00 84.88 226 LYS A C 1
ATOM 1909 O O . LYS A 1 226 ? -28.586 -6.069 16.763 1.00 84.88 226 LYS A O 1
ATOM 1914 N N . GLU A 1 227 ? -29.808 -6.509 18.595 1.00 83.44 227 GLU A N 1
ATOM 1915 C CA . GLU A 1 227 ? -31.123 -6.336 17.957 1.00 83.44 227 GLU A CA 1
ATOM 1916 C C . GLU A 1 227 ? -31.462 -4.874 17.638 1.00 83.44 227 GLU A C 1
ATOM 1918 O O . GLU A 1 227 ? -32.328 -4.606 16.809 1.00 83.44 227 GLU A O 1
ATOM 1923 N N . ARG A 1 228 ? -30.803 -3.919 18.307 1.00 79.81 228 ARG A N 1
ATOM 1924 C CA . ARG A 1 228 ? -31.104 -2.478 18.209 1.00 79.81 228 ARG A CA 1
ATOM 1925 C C . ARG A 1 228 ? -29.941 -1.638 17.696 1.00 79.81 228 ARG A C 1
ATOM 1927 O O . ARG A 1 228 ? -29.972 -0.418 17.834 1.00 79.81 228 ARG A O 1
ATOM 1934 N N . GLU A 1 229 ? -28.915 -2.292 17.155 1.00 80.94 229 GLU A N 1
ATOM 1935 C CA . GLU A 1 229 ? -27.705 -1.651 16.624 1.00 80.94 229 GLU A CA 1
ATOM 1936 C C . GLU A 1 229 ? -27.043 -0.682 17.630 1.00 80.94 229 GLU A C 1
ATOM 1938 O O . GLU A 1 229 ? -26.511 0.373 17.282 1.00 80.94 229 GLU A O 1
ATOM 1943 N N . LEU A 1 230 ? -27.081 -1.039 18.917 1.00 85.12 230 LEU A N 1
ATOM 1944 C CA . LEU A 1 230 ? -26.513 -0.253 20.013 1.00 85.12 230 LEU A CA 1
ATOM 1945 C C . LEU A 1 230 ? -25.045 -0.637 20.284 1.00 85.12 230 LEU A C 1
ATOM 1947 O O . LEU A 1 230 ? -24.602 -1.735 19.932 1.00 85.12 230 LEU A O 1
ATOM 1951 N N . PRO A 1 231 ? -24.265 0.235 20.956 1.00 85.44 231 PRO A N 1
ATOM 1952 C CA . PRO A 1 231 ? -22.897 -0.097 21.334 1.00 85.44 231 PRO A CA 1
ATOM 1953 C C . PRO A 1 231 ? -22.846 -1.305 22.274 1.00 85.44 231 PRO A C 1
ATOM 1955 O O . PRO A 1 231 ? -23.614 -1.399 23.233 1.00 85.44 231 PRO A O 1
ATOM 1958 N N . ARG A 1 232 ? -21.891 -2.208 22.034 1.00 88.69 232 ARG A N 1
ATOM 1959 C CA . ARG A 1 232 ? -21.680 -3.406 22.861 1.00 88.69 232 ARG A CA 1
ATOM 1960 C C . ARG A 1 232 ? -21.129 -3.052 24.241 1.00 88.69 232 ARG A C 1
ATOM 1962 O O . ARG A 1 232 ? -20.560 -1.982 24.460 1.00 88.69 232 ARG A O 1
ATOM 1969 N N . SER A 1 233 ? -21.239 -3.987 25.174 1.00 88.88 233 SER A N 1
ATOM 1970 C CA . SER A 1 233 ? -20.764 -3.899 26.554 1.00 88.88 233 SER A CA 1
ATOM 1971 C C . SER A 1 233 ? -19.271 -3.560 26.637 1.00 88.88 233 SER A C 1
ATOM 1973 O O . SER A 1 233 ? -18.836 -2.843 27.543 1.00 88.88 233 SER A O 1
ATOM 1975 N N . GLU A 1 234 ? -18.491 -3.999 25.647 1.00 84.38 234 GLU A N 1
ATOM 1976 C CA . GLU A 1 234 ? -17.078 -3.665 25.480 1.00 84.38 234 GLU A CA 1
ATOM 1977 C C . GLU A 1 234 ? -16.850 -2.166 25.231 1.00 84.38 234 GLU A C 1
ATOM 1979 O O . GLU A 1 234 ? -15.960 -1.572 25.841 1.00 84.38 234 GLU A O 1
ATOM 1984 N N . THR A 1 235 ? -17.705 -1.510 24.439 1.00 83.94 235 THR A N 1
ATOM 1985 C CA . THR A 1 235 ? -17.657 -0.056 24.227 1.00 83.94 235 THR A CA 1
ATOM 1986 C C . THR A 1 235 ? -17.827 0.692 25.552 1.00 83.94 235 THR A C 1
ATOM 1988 O O . THR A 1 235 ? -17.071 1.614 25.855 1.00 83.94 235 THR A O 1
ATOM 1991 N N . PHE A 1 236 ? -18.749 0.255 26.412 1.00 86.31 236 PHE A N 1
ATOM 1992 C CA . PHE A 1 236 ? -18.904 0.827 27.753 1.00 86.31 236 PHE A CA 1
ATOM 1993 C C . PHE A 1 236 ? -17.696 0.542 28.650 1.00 86.31 236 PHE A C 1
ATOM 1995 O O . PHE A 1 236 ? -17.209 1.438 29.342 1.00 86.31 236 PHE A O 1
ATOM 2002 N N . ALA A 1 237 ? -17.179 -0.687 28.636 1.00 82.88 237 ALA A N 1
ATOM 2003 C CA . ALA A 1 237 ? -16.022 -1.054 29.443 1.00 82.88 237 ALA A CA 1
ATOM 2004 C C . ALA A 1 237 ? -14.791 -0.197 29.100 1.00 82.88 237 ALA A C 1
ATOM 2006 O O . ALA A 1 237 ? -14.154 0.336 30.009 1.00 82.88 237 ALA A O 1
ATOM 2007 N N . ASN A 1 238 ? -14.524 0.021 27.813 1.00 77.81 238 ASN A N 1
ATOM 2008 C CA . ASN A 1 238 ? -13.389 0.816 27.345 1.00 77.81 238 ASN A CA 1
ATOM 2009 C C . ASN A 1 238 ? -13.490 2.293 27.765 1.00 77.81 238 ASN A C 1
ATOM 2011 O O . ASN A 1 238 ? -12.487 2.914 28.109 1.00 77.81 238 ASN A O 1
ATOM 2015 N N . HIS A 1 239 ? -14.698 2.864 27.807 1.00 80.12 239 HIS A N 1
ATOM 2016 C CA . HIS A 1 239 ? -14.896 4.276 28.159 1.00 80.12 239 HIS A CA 1
ATOM 2017 C C . HIS A 1 239 ? -14.903 4.554 29.670 1.00 80.12 239 HIS A C 1
ATOM 2019 O O . HIS A 1 239 ? -14.550 5.661 30.101 1.00 80.12 239 HIS A O 1
ATOM 2025 N N . PHE A 1 240 ? -15.309 3.581 30.486 1.00 80.19 240 PHE A N 1
ATOM 2026 C CA . PHE A 1 240 ? -15.526 3.770 31.925 1.00 80.19 240 PHE A CA 1
ATOM 2027 C C . PHE A 1 240 ? -14.564 2.975 32.820 1.00 80.19 240 PHE A C 1
ATOM 2029 O O . PHE A 1 240 ? -14.726 3.006 34.037 1.00 80.19 240 PHE A O 1
ATOM 2036 N N . GLY A 1 241 ? -13.548 2.315 32.252 1.00 75.56 241 GLY A N 1
ATOM 2037 C CA . GLY A 1 241 ? -12.550 1.561 33.024 1.00 75.56 241 GLY A CA 1
ATOM 2038 C C . GLY A 1 241 ? -13.048 0.187 33.482 1.00 75.56 241 GLY A C 1
ATOM 2039 O O . GLY A 1 241 ? -12.624 -0.322 34.514 1.00 75.56 241 GLY A O 1
ATOM 2040 N N . GLY A 1 242 ? -13.979 -0.399 32.728 1.00 80.19 242 GLY A N 1
ATOM 2041 C CA . GLY A 1 242 ? -14.584 -1.702 32.988 1.00 80.19 242 GLY A CA 1
ATOM 2042 C C . GLY A 1 242 ? -16.110 -1.647 33.077 1.00 80.19 242 GLY A C 1
ATOM 2043 O O . GLY A 1 242 ? -16.706 -0.631 33.421 1.00 80.19 242 GLY A O 1
ATOM 2044 N N . TRP A 1 243 ? -16.770 -2.771 32.786 1.00 85.38 243 TRP A N 1
ATOM 2045 C CA . TRP A 1 243 ? -18.239 -2.884 32.793 1.00 85.38 243 TRP A CA 1
ATOM 2046 C C . TRP A 1 243 ? -18.870 -2.586 34.161 1.00 85.38 243 TRP A C 1
ATOM 2048 O O . TRP A 1 243 ? -19.910 -1.934 34.258 1.00 85.38 243 TRP A O 1
ATOM 2058 N N . ASN A 1 244 ? -18.223 -3.040 35.236 1.00 83.25 244 ASN A N 1
ATOM 2059 C CA . ASN A 1 244 ? -18.694 -2.768 36.592 1.00 83.25 244 ASN A CA 1
ATOM 2060 C C . ASN A 1 244 ? -18.541 -1.284 36.951 1.00 83.25 244 ASN A C 1
ATOM 2062 O O . ASN A 1 244 ? -19.453 -0.720 37.559 1.00 83.25 244 ASN A O 1
ATOM 2066 N N . GLU A 1 245 ? -17.474 -0.624 36.488 1.00 81.12 245 GLU A N 1
ATOM 2067 C CA . GLU A 1 245 ? -17.299 0.813 36.715 1.00 81.12 245 GLU A CA 1
ATOM 2068 C C . GLU A 1 245 ? -18.220 1.649 35.833 1.00 81.12 245 GLU A C 1
ATOM 2070 O O . GLU A 1 245 ? -18.761 2.641 36.317 1.00 81.12 245 GLU A O 1
ATOM 2075 N N . ALA A 1 246 ? -18.530 1.196 34.616 1.00 84.50 246 ALA A N 1
ATOM 2076 C CA . ALA A 1 246 ? -19.587 1.773 33.791 1.00 84.50 246 ALA A CA 1
ATOM 2077 C C . ALA A 1 246 ? -20.924 1.774 34.543 1.00 84.50 246 ALA A C 1
ATOM 2079 O O . ALA A 1 246 ? -21.515 2.834 34.746 1.00 84.50 246 ALA A O 1
ATOM 2080 N N . LYS A 1 247 ? -21.363 0.617 35.060 1.00 86.12 247 LYS A N 1
ATOM 2081 C CA . LYS A 1 247 ? -22.599 0.515 35.856 1.00 86.12 247 LYS A CA 1
ATOM 2082 C C . LYS A 1 247 ? -22.586 1.445 37.065 1.00 86.12 247 LYS A C 1
ATOM 2084 O O . LYS A 1 247 ? -23.549 2.182 37.286 1.00 86.12 247 LYS A O 1
ATOM 2089 N N . LYS A 1 248 ? -21.487 1.470 37.825 1.00 84.25 248 LYS A N 1
ATOM 2090 C CA . LYS A 1 248 ? -21.363 2.375 38.973 1.00 84.25 248 LYS A CA 1
ATOM 2091 C C . LYS A 1 248 ? -21.449 3.837 38.548 1.00 84.25 248 LYS A C 1
ATOM 2093 O O . LYS A 1 248 ? -22.206 4.572 39.161 1.00 84.25 248 LYS A O 1
ATOM 2098 N N . LEU A 1 249 ? -20.710 4.282 37.535 1.00 81.62 249 LEU A N 1
ATOM 2099 C CA . LEU A 1 249 ? -20.633 5.695 37.136 1.00 81.62 249 LEU A CA 1
ATOM 2100 C C . LEU A 1 249 ? -21.905 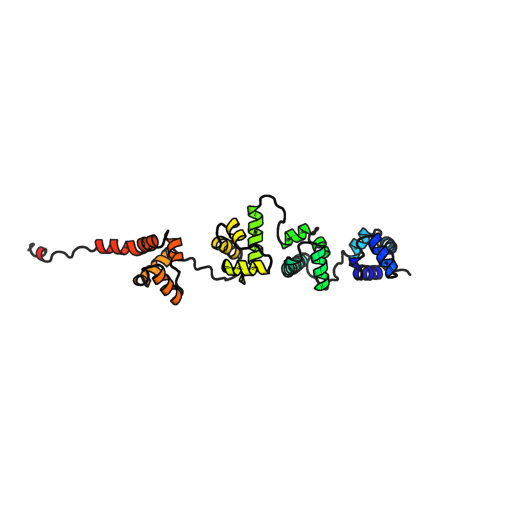6.197 36.439 1.00 81.62 249 LEU A C 1
ATOM 2102 O O . LEU A 1 249 ? -22.295 7.354 36.613 1.00 81.62 249 LEU A O 1
ATOM 2106 N N . ILE A 1 250 ? -22.572 5.333 35.676 1.00 83.00 250 ILE A N 1
ATOM 2107 C CA . ILE A 1 250 ? -23.802 5.663 34.949 1.00 83.00 250 ILE A CA 1
ATOM 2108 C C . ILE A 1 250 ? -24.989 5.764 35.919 1.00 83.00 250 ILE A C 1
ATOM 2110 O O . ILE A 1 250 ? -25.794 6.695 35.805 1.00 83.00 250 ILE A O 1
ATOM 2114 N N . PHE A 1 251 ? -25.059 4.869 36.915 1.00 80.38 251 PHE A N 1
ATOM 2115 C CA . PHE A 1 251 ? -26.194 4.767 37.841 1.00 80.38 251 PHE A CA 1
ATOM 2116 C C . PHE A 1 251 ? -25.937 5.288 39.268 1.00 80.38 251 PHE A C 1
ATOM 2118 O O . PHE A 1 251 ? -26.890 5.379 40.047 1.00 80.38 251 PHE A O 1
ATOM 2125 N N . LYS A 1 252 ? -24.714 5.728 39.618 1.00 68.00 252 LYS A N 1
ATOM 2126 C CA . LYS A 1 252 ? -24.399 6.354 40.927 1.00 68.00 252 LYS A CA 1
ATOM 2127 C C . LYS A 1 252 ? -25.267 7.576 41.240 1.00 68.00 252 LYS A C 1
ATOM 2129 O O . LYS A 1 252 ? -25.545 7.834 42.410 1.00 68.00 252 LYS A O 1
ATOM 2134 N N . GLU A 1 253 ? -25.735 8.308 40.229 1.00 53.09 253 GLU A N 1
ATOM 2135 C CA . GLU A 1 253 ? -26.470 9.563 40.443 1.00 53.09 253 GLU A CA 1
ATOM 2136 C C . GLU A 1 253 ? -27.894 9.347 40.998 1.00 53.09 253 GLU A C 1
ATOM 2138 O O . GLU A 1 253 ? -28.386 10.155 41.788 1.00 53.09 253 GLU A O 1
ATOM 2143 N N . LYS A 1 254 ? -28.553 8.216 40.686 1.00 48.00 254 LYS A N 1
ATOM 2144 C CA . LYS A 1 254 ? -29.920 7.936 41.179 1.00 48.00 254 LYS A CA 1
ATOM 2145 C C . LYS A 1 254 ? -29.964 7.638 42.685 1.00 48.00 254 LYS A C 1
ATOM 2147 O O . LYS A 1 254 ? -30.978 7.911 43.329 1.00 48.00 254 LYS A O 1
ATOM 2152 N N . ALA A 1 255 ? -28.871 7.149 43.277 1.00 45.25 255 ALA A N 1
ATOM 2153 C CA . ALA A 1 255 ? -28.786 6.911 44.721 1.00 45.25 255 ALA A CA 1
ATOM 2154 C C . ALA A 1 255 ? -28.632 8.215 45.527 1.00 45.25 255 ALA A C 1
ATOM 2156 O O . ALA A 1 255 ? -29.150 8.326 46.640 1.00 45.25 255 ALA A O 1
ATOM 2157 N N . ARG A 1 256 ? -27.970 9.231 44.956 1.00 46.34 256 ARG A N 1
ATOM 2158 C CA . ARG A 1 256 ? -27.751 10.530 45.611 1.00 46.34 256 ARG A CA 1
ATOM 2159 C C . ARG A 1 256 ? -29.001 11.421 45.577 1.00 46.34 256 ARG A C 1
ATOM 2161 O O . ARG A 1 256 ? -29.271 12.112 46.555 1.00 46.34 256 ARG A O 1
ATOM 2168 N N . ILE A 1 257 ? -29.803 11.347 44.510 1.00 49.16 257 ILE A N 1
ATOM 2169 C CA . ILE A 1 257 ? -31.068 12.098 44.384 1.00 49.16 257 ILE A CA 1
ATOM 2170 C C . ILE A 1 257 ? -32.161 11.521 45.303 1.00 49.16 257 ILE A C 1
ATOM 2172 O O . ILE A 1 257 ? -32.876 12.282 45.951 1.00 49.16 257 ILE A O 1
ATOM 2176 N N . ARG A 1 258 ? -32.250 10.189 45.466 1.00 49.44 258 ARG A N 1
ATOM 2177 C CA . ARG A 1 258 ? -33.221 9.562 46.391 1.00 49.44 258 ARG A CA 1
ATOM 2178 C C . ARG A 1 258 ? -32.967 9.896 47.867 1.00 49.44 258 ARG A C 1
ATOM 2180 O O . ARG A 1 258 ? -33.924 10.009 48.623 1.00 49.44 258 ARG A O 1
ATOM 2187 N N . ARG A 1 259 ? -31.708 10.112 48.267 1.00 50.56 259 ARG A N 1
ATOM 2188 C CA . ARG A 1 259 ? -31.331 10.508 49.641 1.00 50.56 259 ARG A CA 1
ATOM 2189 C C . ARG A 1 259 ? -31.573 11.991 49.959 1.00 50.56 259 ARG A C 1
ATOM 2191 O O . ARG A 1 259 ? -31.505 12.363 51.121 1.00 50.56 259 ARG A O 1
ATOM 2198 N N . ARG A 1 260 ? -31.845 12.830 48.950 1.00 47.03 260 ARG A N 1
ATOM 2199 C CA . ARG A 1 260 ? -32.078 14.280 49.101 1.00 47.03 260 ARG A CA 1
ATOM 2200 C C . ARG A 1 260 ? -33.550 14.692 49.056 1.00 47.03 260 ARG A C 1
ATOM 2202 O O . ARG A 1 260 ? -33.829 15.884 49.134 1.00 47.03 260 ARG A O 1
ATOM 2209 N N . ARG A 1 261 ? -34.496 13.752 48.943 1.00 44.47 261 ARG A N 1
ATOM 2210 C CA . ARG A 1 261 ? -35.919 14.082 49.104 1.00 44.47 261 ARG A CA 1
ATOM 2211 C C . ARG A 1 261 ? -36.133 14.524 50.561 1.00 44.47 261 ARG A C 1
ATOM 2213 O O . ARG A 1 261 ? -35.882 13.704 51.446 1.00 44.47 261 ARG A O 1
ATOM 2220 N N . PRO A 1 262 ? -36.548 15.773 50.840 1.00 54.62 262 PRO A N 1
ATOM 2221 C CA . PRO A 1 262 ? -36.906 16.153 52.199 1.00 54.62 262 PRO A CA 1
ATOM 2222 C C . PRO A 1 262 ? -38.039 15.237 52.670 1.00 54.62 262 PRO A C 1
ATOM 2224 O O . PRO A 1 262 ? -38.971 14.950 51.911 1.00 54.62 262 PRO A O 1
ATOM 2227 N N . LYS A 1 263 ? -37.933 14.730 53.905 1.00 59.09 263 LYS A N 1
ATOM 2228 C CA . LYS A 1 263 ? -39.061 14.066 54.568 1.00 59.09 263 LYS A CA 1
ATOM 2229 C C . LYS A 1 263 ? -40.241 15.042 54.518 1.00 59.09 263 LYS A C 1
ATOM 2231 O O . LYS A 1 263 ? -40.046 16.223 54.801 1.00 59.09 263 LYS A O 1
ATOM 2236 N N . LYS A 1 264 ? -41.429 14.565 54.120 1.00 58.50 264 LYS A N 1
ATOM 2237 C CA . LYS A 1 264 ? -42.661 15.358 54.248 1.00 58.50 264 LYS A CA 1
ATOM 2238 C C . LYS A 1 264 ? -42.706 15.906 55.684 1.00 58.50 264 LYS A C 1
ATOM 2240 O O . LYS A 1 264 ? -42.422 15.123 56.594 1.00 58.50 264 LYS A O 1
ATOM 2245 N N . PRO A 1 265 ? -42.983 17.204 55.886 1.00 55.72 265 PRO A N 1
ATOM 2246 C CA . PRO A 1 265 ? -43.161 17.722 57.229 1.00 55.72 265 PRO A CA 1
ATOM 2247 C C . PRO A 1 265 ? -44.303 16.959 57.897 1.00 55.72 265 PRO A C 1
ATOM 2249 O O . PRO A 1 265 ? -45.303 16.622 57.259 1.00 55.72 265 PRO A O 1
ATOM 2252 N N . ASP A 1 266 ? -44.074 16.639 59.160 1.00 59.19 266 ASP A N 1
ATOM 2253 C CA . ASP A 1 266 ? -45.026 15.987 60.041 1.00 59.19 266 ASP A CA 1
ATOM 2254 C C . ASP A 1 266 ? -46.301 16.850 60.138 1.00 59.19 266 ASP A C 1
ATOM 2256 O O . ASP A 1 266 ? -46.191 18.022 60.525 1.00 59.19 266 ASP A O 1
ATOM 2260 N N . PRO A 1 267 ? -47.485 16.343 59.745 1.00 53.84 267 PRO A N 1
ATOM 2261 C CA . PRO A 1 267 ? -48.720 17.123 59.769 1.00 53.84 267 PRO A CA 1
ATOM 2262 C C . PRO A 1 267 ? -49.132 17.581 61.179 1.00 53.84 267 PRO A C 1
ATOM 2264 O O . PRO A 1 267 ? -49.954 18.487 61.289 1.00 53.84 267 PRO A O 1
ATOM 2267 N N . GLU A 1 268 ? -48.537 17.046 62.250 1.00 54.56 268 GLU A N 1
ATOM 2268 C CA . GLU A 1 268 ? -48.886 17.422 63.629 1.00 54.56 268 GLU A CA 1
ATOM 2269 C C . GLU A 1 268 ? -48.214 18.707 64.146 1.00 54.56 268 GLU A C 1
ATOM 2271 O O . GLU A 1 268 ? -48.601 19.217 65.194 1.00 54.56 268 GLU A O 1
ATOM 2276 N N . LYS A 1 269 ? -47.252 19.302 63.423 1.00 56.78 269 LYS A N 1
ATOM 2277 C CA . LYS A 1 269 ? -46.573 20.544 63.870 1.00 56.78 269 LYS A CA 1
ATOM 2278 C C . LYS A 1 269 ? -47.092 21.842 63.244 1.00 56.78 269 LYS A C 1
ATOM 2280 O O . LYS A 1 269 ? -46.516 22.898 63.487 1.00 56.78 269 LYS A O 1
ATOM 2285 N N . ALA A 1 270 ? -48.165 21.791 62.456 1.00 51.44 270 ALA A N 1
ATOM 2286 C CA . ALA A 1 270 ? -48.704 22.970 61.770 1.00 51.44 270 ALA A CA 1
ATOM 2287 C C . ALA A 1 270 ? -49.792 23.738 62.554 1.00 51.44 270 ALA A C 1
ATOM 2289 O O . ALA A 1 270 ? -50.220 24.787 62.089 1.00 51.44 270 ALA A O 1
ATOM 2290 N N . TYR A 1 271 ? -50.222 23.260 63.730 1.00 54.09 271 TYR A N 1
ATOM 2291 C CA . TYR A 1 271 ? -51.401 23.799 64.434 1.00 54.09 271 TYR A CA 1
ATOM 2292 C C . TYR A 1 271 ? -51.152 24.400 65.831 1.00 54.09 271 TYR A C 1
ATOM 2294 O O . TYR A 1 271 ? -52.107 24.624 66.563 1.00 54.09 271 TYR A O 1
ATOM 2302 N N . SER A 1 272 ? -49.911 24.715 66.223 1.00 53.94 272 SER A N 1
ATOM 2303 C CA . SER A 1 272 ? -49.630 25.286 67.560 1.00 53.94 272 SER A CA 1
ATOM 2304 C C . SER A 1 272 ? -49.130 26.738 67.561 1.00 53.94 272 SER A C 1
ATOM 2306 O O . SER A 1 272 ? -48.413 27.130 68.479 1.00 53.94 272 SER A O 1
ATOM 2308 N N . MET A 1 273 ? -49.459 27.537 66.544 1.00 51.00 273 MET A N 1
ATOM 2309 C CA . MET A 1 273 ? -49.197 28.985 66.544 1.00 51.00 273 MET A CA 1
ATOM 2310 C C . MET A 1 273 ? -50.401 29.763 66.005 1.00 51.00 273 MET A C 1
ATOM 2312 O O . MET A 1 273 ? -50.351 30.351 64.926 1.00 51.00 273 MET A O 1
ATOM 2316 N N . THR A 1 274 ? -51.477 29.748 66.784 1.00 51.06 274 THR A N 1
ATOM 2317 C CA . THR A 1 274 ? -52.523 30.779 66.792 1.00 51.06 274 THR A CA 1
ATOM 2318 C C . THR A 1 274 ? -52.808 31.138 68.232 1.00 51.06 274 THR A C 1
ATOM 2320 O O . THR A 1 274 ? -52.975 30.172 69.013 1.00 51.06 274 THR A O 1
#